Protein AF-0000000085914987 (afdb_homodimer)

Foldseek 3Di:
DDDPPVPPPPPCPCPPQFPQADLCDPVLLVLLLVLLQLLQLLLQQLQLQLVLCVDPVNVNNVSNVVSNVSSVLSNVLSVLSVVVCVNNRHDHDYDDRDHHPDNHQPDSLSVLVVSLVSLVVSLVSLVVSLVVCVVSVPVVSNVSSVPRVPDCVVVNVVSVVVSVVCVVVVVVDDDPVVD/DDPPPVPPPPPPPCPVQFPQADLQDPVLLVLLLVLLLLLQLLLQQLQLQLVLCVDPVNVNNVSNVVSNVSSVLSNVLSVLSVVVCVNNRHDHDYDDRDHHPDNHQPDSLSVLVVSLVSLVVSLVSLVVSLVVCVVSVPVVSNVSSVPRVPDCVVVNVVSVVVSVVCVVVVVVDDDPVVD

Radius of gyration: 24.79 Å; Cα contacts (8 Å, |Δi|>4): 411; chains: 2; bounding box: 64×81×78 Å

pLDDT: mean 78.39, std 24.55, range [19.97, 98.69]

InterPro domains:
  IPR001519 Ferritin [PTHR11431] (16-148)
  IPR008331 Ferritin/DPS domain [PF00210] (30-146)
  IPR009040 Ferritin-like diiron domain [PS50905] (22-170)
  IPR009078 Ferritin-like superfamily [SSF47240] (8-148)
  IPR012347 Ferritin-like [G3DSA:1.20.1260.10] (14-152)
  IPR014034 Ferritin, conserved site [PS00540] (73-91)

Organism: NCBI:txid630221

Sequence (358 aa):
MTRVASLFCVPSYRNMSSQVRQNFEEACEAAINRQINMELYASYVYLSMSYYFDRDDQALHNFAKFFRHQSHEEREHAEKLMKFQNQRGGRIFLQDVKKPEKDEWGSGVEALECALQLEKSVNHSLLELHKLSSQHNDPHMCDFIETHAPPRTAWLSICSTSSHLAKRAAKYSVHLFLCMTRVASLFCVPSYRNMSSQVRQNFEEACEAAINRQINMELYASYVYLSMSYYFDRDDQALHNFAKFFRHQSHEEREHAEKLMKFQNQRGGRIFLQDVKKPEKDEWGSGVEALECALQLEKSVNHSLLELHKLSSQHNDPHMCDFIETHAPPRTAWLSICSTSSHLAKRAAKYSVHLFLC

Nearest PDB structures (foldseek):
  4p18-assembly1_A  TM=9.780E-01  e=2.719E-14  Aquarana catesbeiana
  3erz-assembly1_A  TM=8.760E-01  e=3.502E-15  Homo sapiens
  8wie-assembly1_C  TM=8.798E-01  e=8.028E-15  Homo sapiens
  6z3d-assembly1_B  TM=9.744E-01  e=2.566E-13  Mus musculus
  7vip-assembly1_A  TM=8.931E-01  e=4.840E-13  Equus caballus

Secondary structure (DSSP, 8-state):
------------------TT--S--HHHHHHHHHHHHHHHHHHHHHHHHHHHHTSTTT--HHHHHHHHHHHHHHHHHHHHHHHHHHHTT-------BPPPS-S---SHHHHHHHHHHHHHHHHHHHHHHHHHHHHTT-HHHHHHHHHHS--THHHHHHHHHHHHHHHHHHHS-SSGGG-/------------------TT--S--HHHHHHHHHHHHHHHHHHHHHHHHHHHHTSTTT--HHHHHHHHHHHHHHHHHHHHHHHHHHHTT-------BPPPS-S---SHHHHHHHHHHHHHHHHHHHHHHHHHHHHTT-HHHHHHHHHHS--THHHHHHHHHHHHHHHHHHHS-SSGGG-

Solvent-accessible surface area (backbone atoms only — not comparable to full-atom values): 19476 Å² total; per-residue (Å²): 137,85,79,78,76,74,75,77,73,68,75,74,74,71,76,70,67,35,92,59,46,64,85,62,52,68,70,52,45,51,41,49,31,51,47,29,51,46,25,44,34,50,15,51,37,24,41,53,51,10,58,49,25,53,17,73,88,60,59,36,56,68,57,12,52,52,26,41,50,50,12,54,52,26,39,50,49,21,50,52,47,51,51,49,37,23,66,44,30,47,76,78,64,81,55,61,34,68,39,57,95,59,81,68,58,82,51,72,40,54,38,33,50,53,49,45,54,50,48,51,53,52,47,51,50,50,52,52,41,45,52,49,23,59,76,63,70,25,64,68,56,39,50,46,44,62,67,68,53,55,75,60,55,61,56,46,48,47,36,51,47,44,33,49,40,34,48,48,34,72,71,40,87,93,69,65,86,78,108,139,82,81,78,74,74,73,74,72,69,74,73,72,71,77,70,67,36,93,60,46,64,86,64,52,69,69,54,47,49,40,49,32,52,47,30,49,47,25,45,32,50,14,50,36,25,42,52,52,9,58,49,25,52,17,72,88,60,59,35,55,68,58,14,51,53,26,40,50,50,13,54,50,26,40,51,46,21,50,52,48,50,51,49,38,22,67,45,30,47,76,77,64,79,56,60,35,67,39,56,96,58,82,70,57,82,50,72,39,55,38,34,50,54,49,45,54,50,49,51,53,52,47,51,50,50,50,50,41,45,51,51,23,59,76,63,72,27,65,67,57,40,52,47,44,64,67,68,53,55,76,60,54,62,56,46,48,47,36,51,46,44,32,52,41,34,49,48,35,72,71,43,87,92,72,66,86,78,110

Structure (mmCIF, N/CA/C/O backbone):
data_AF-0000000085914987-model_v1
#
loop_
_entity.id
_entity.type
_entity.pdbx_description
1 polymer Ferritin
#
loop_
_atom_site.group_PDB
_atom_site.id
_atom_site.type_symbol
_atom_site.label_atom_id
_atom_site.label_alt_id
_atom_site.label_comp_id
_atom_site.label_asym_id
_atom_site.label_entity_id
_atom_site.label_seq_id
_atom_site.pdbx_PDB_ins_code
_atom_site.Cartn_x
_atom_site.Cartn_y
_atom_site.Cartn_z
_atom_site.occupancy
_atom_site.B_iso_or_equiv
_atom_site.auth_seq_id
_atom_site.auth_comp_id
_atom_site.auth_asym_id
_atom_site.auth_atom_id
_atom_site.pdbx_PDB_model_num
ATOM 1 N N . MET A 1 1 ? -25.688 -55.312 20.516 1 27.31 1 MET A N 1
ATOM 2 C CA . MET A 1 1 ? -26.062 -53.906 20.391 1 27.31 1 MET A CA 1
ATOM 3 C C . MET A 1 1 ? -25.062 -53.156 19.516 1 27.31 1 MET A C 1
ATOM 5 O O . MET A 1 1 ? -23.875 -53.094 19.844 1 27.31 1 MET A O 1
ATOM 9 N N . THR A 1 2 ? -25.328 -53.156 18.156 1 21.12 2 THR A N 1
ATOM 10 C CA . THR A 1 2 ? -24.562 -52.812 16.969 1 21.12 2 THR A CA 1
ATOM 11 C C . THR A 1 2 ? -24.297 -51.312 16.875 1 21.12 2 THR A C 1
ATOM 13 O O . THR A 1 2 ? -25.234 -50.531 16.875 1 21.12 2 THR A O 1
ATOM 16 N N . ARG A 1 3 ? -23.156 -50.781 17.375 1 26.58 3 ARG A N 1
ATOM 17 C CA . ARG A 1 3 ? -22.609 -49.438 17.438 1 26.58 3 ARG A CA 1
ATOM 18 C C . ARG A 1 3 ? -22.656 -48.75 16.062 1 26.58 3 ARG A C 1
ATOM 20 O O . ARG A 1 3 ? -22.109 -49.281 15.094 1 26.58 3 ARG A O 1
ATOM 27 N N . VAL A 1 4 ? -23.797 -48.062 15.703 1 26.39 4 VAL A N 1
ATOM 28 C CA . VAL A 1 4 ? -24.047 -47.344 14.461 1 26.39 4 VAL A CA 1
ATOM 29 C C . VAL A 1 4 ? -22.953 -46.312 14.234 1 26.39 4 VAL A C 1
ATOM 31 O O . VAL A 1 4 ? -22.812 -45.344 14.992 1 26.39 4 VAL A O 1
ATOM 34 N N . ALA A 1 5 ? -21.734 -46.75 13.906 1 28.58 5 ALA A N 1
ATOM 35 C CA . ALA A 1 5 ? -20.641 -45.844 13.516 1 28.58 5 ALA A CA 1
ATOM 36 C C . ALA A 1 5 ? -21.094 -44.875 12.414 1 28.58 5 ALA A C 1
ATOM 38 O O . ALA A 1 5 ? -21.266 -45.281 11.258 1 28.58 5 ALA A O 1
ATOM 39 N N . SER A 1 6 ? -22.172 -44.031 12.719 1 27.59 6 SER A N 1
ATOM 40 C CA . SER A 1 6 ? -22.578 -43.094 11.688 1 27.59 6 SER A CA 1
ATOM 41 C C . SER A 1 6 ? -21.391 -42.312 11.148 1 27.59 6 SER A C 1
ATOM 43 O O . SER A 1 6 ? -20.656 -41.688 11.914 1 27.59 6 SER A O 1
ATOM 45 N N . LEU A 1 7 ? -20.797 -42.781 10.094 1 28.61 7 LEU A N 1
ATOM 46 C CA . LEU A 1 7 ? -19.797 -42.125 9.25 1 28.61 7 LEU A CA 1
ATOM 47 C C . LEU A 1 7 ? -20.219 -40.688 8.891 1 28.61 7 LEU A C 1
ATOM 49 O O . LEU A 1 7 ? -21.234 -40.5 8.219 1 28.61 7 LEU A O 1
ATOM 53 N N . PHE A 1 8 ? -20.188 -39.781 9.789 1 27.44 8 PHE A N 1
ATOM 54 C CA . PHE A 1 8 ? -20.422 -38.375 9.461 1 27.44 8 PHE A CA 1
ATOM 55 C C . PHE A 1 8 ? -19.641 -37.969 8.219 1 27.44 8 PHE A C 1
ATOM 57 O O . PHE A 1 8 ? -18.406 -37.938 8.234 1 27.44 8 PHE A O 1
ATOM 64 N N . CYS A 1 9 ? -20.047 -38.312 6.984 1 26.55 9 CYS A N 1
ATOM 65 C CA . CYS A 1 9 ? -19.516 -37.844 5.715 1 26.55 9 CYS A CA 1
ATOM 66 C C . CYS A 1 9 ? -19.359 -36.344 5.719 1 26.55 9 CYS A C 1
ATOM 68 O O . CYS A 1 9 ? -20.328 -35.594 5.859 1 26.55 9 CYS A O 1
ATOM 70 N N . VAL A 1 10 ? -18.375 -35.844 6.387 1 30.83 10 VAL A N 1
ATOM 71 C CA . VAL A 1 10 ? -18.109 -34.406 6.23 1 30.83 10 VAL A CA 1
ATOM 72 C C . VAL A 1 10 ? -18.203 -34.031 4.758 1 30.83 10 VAL A C 1
ATOM 74 O O . VAL A 1 10 ? -17.625 -34.688 3.896 1 30.83 10 VAL A O 1
ATOM 77 N N . PRO A 1 11 ? -19.281 -33.562 4.277 1 31.55 11 PRO A N 1
ATOM 78 C CA . PRO A 1 11 ? -19.297 -33.156 2.865 1 31.55 11 PRO A CA 1
ATOM 79 C C . PRO A 1 11 ? -18.016 -32.469 2.434 1 31.55 11 PRO A C 1
ATOM 81 O O . PRO A 1 11 ? -17.438 -31.688 3.203 1 31.55 11 PRO A O 1
ATOM 84 N N . SER A 1 12 ? -17.078 -33.156 1.785 1 29.95 12 SER A N 1
ATOM 85 C CA . SER A 1 12 ? -15.852 -32.656 1.175 1 29.95 12 SER A CA 1
ATOM 86 C C . SER A 1 12 ? -16.078 -31.266 0.579 1 29.95 12 SER A C 1
ATOM 88 O O . SER A 1 12 ? -16.891 -31.109 -0.336 1 29.95 12 SER A O 1
ATOM 90 N N . TYR A 1 13 ? -16.406 -30.297 1.271 1 33.34 13 TYR A N 1
ATOM 91 C CA . TYR A 1 13 ? -16.281 -28.969 0.68 1 33.34 13 TYR A CA 1
ATOM 92 C C . TYR A 1 13 ? -15.203 -28.953 -0.392 1 33.34 13 TYR A C 1
ATOM 94 O O . TYR A 1 13 ? -14.031 -29.188 -0.1 1 33.34 13 TYR A O 1
ATOM 102 N N . ARG A 1 14 ? -15.375 -29.531 -1.559 1 35.19 14 ARG A N 1
ATOM 103 C CA . ARG A 1 14 ? -14.523 -29.609 -2.738 1 35.19 14 ARG A CA 1
ATOM 104 C C . ARG A 1 14 ? -13.617 -28.391 -2.852 1 35.19 14 ARG A C 1
ATOM 106 O O . ARG A 1 14 ? -14.102 -27.266 -2.979 1 35.19 14 ARG A O 1
ATOM 113 N N . ASN A 1 15 ? -12.609 -28.062 -2.018 1 43.62 15 ASN A N 1
ATOM 114 C CA . ASN A 1 15 ? -11.461 -27.219 -2.352 1 43.62 15 ASN A CA 1
ATOM 115 C C . ASN A 1 15 ? -11.242 -27.156 -3.859 1 43.62 15 ASN A C 1
ATOM 117 O O . ASN A 1 15 ? -10.609 -28.047 -4.438 1 43.62 15 ASN A O 1
ATOM 121 N N . MET A 1 16 ? -12.164 -26.938 -4.59 1 47.53 16 MET A N 1
ATOM 122 C CA . MET A 1 16 ? -12.156 -27.016 -6.047 1 47.53 16 MET A CA 1
ATOM 123 C C . MET A 1 16 ? -10.938 -26.312 -6.625 1 47.53 16 MET A C 1
ATOM 125 O O . MET A 1 16 ? -10.781 -25.094 -6.469 1 47.53 16 MET A O 1
ATOM 129 N N . SER A 1 17 ? -9.703 -26.953 -6.543 1 58.72 17 SER A N 1
ATOM 130 C CA . SER A 1 17 ? -8.523 -26.531 -7.293 1 58.72 17 SER A CA 1
ATOM 131 C C . SER A 1 17 ? -8.914 -25.859 -8.609 1 58.72 17 SER A C 1
ATOM 133 O O . SER A 1 17 ? -9.961 -26.172 -9.18 1 58.72 17 SER A O 1
ATOM 135 N N . SER A 1 18 ? -8.453 -24.656 -8.742 1 67.75 18 SER A N 1
ATOM 136 C CA . SER A 1 18 ? -8.672 -23.938 -9.984 1 67.75 18 SER A CA 1
ATOM 137 C C . SER A 1 18 ? -8.516 -24.859 -11.195 1 67.75 18 SER A C 1
ATOM 139 O O . SER A 1 18 ? -7.668 -25.766 -11.195 1 67.75 18 SER A O 1
ATOM 141 N N . GLN A 1 19 ? -9.461 -24.859 -12 1 71.5 19 GLN A N 1
ATOM 142 C CA . GLN A 1 19 ? -9.438 -25.625 -13.242 1 71.5 19 GLN A CA 1
ATOM 143 C C . GLN A 1 19 ? -8.148 -25.359 -14.016 1 71.5 19 GLN A C 1
ATOM 145 O O . GLN A 1 19 ? -7.723 -26.203 -14.82 1 71.5 19 GLN A O 1
ATOM 150 N N . VAL A 1 20 ? -7.484 -24.344 -13.602 1 78.31 20 VAL A N 1
ATOM 151 C CA . VAL A 1 20 ? -6.328 -23.969 -14.398 1 78.31 20 VAL A CA 1
ATOM 152 C C . VAL A 1 20 ? -5.047 -24.453 -13.727 1 78.31 20 VAL A C 1
ATOM 154 O O . VAL A 1 20 ? -3.98 -24.469 -14.344 1 78.31 20 VAL A O 1
ATOM 157 N N . ARG A 1 21 ? -5.219 -24.938 -12.594 1 85.06 21 ARG A N 1
ATOM 158 C CA . ARG A 1 21 ? -4.02 -25.328 -11.852 1 85.06 21 ARG A CA 1
ATOM 159 C C . ARG A 1 21 ? -3.357 -26.547 -12.477 1 85.06 21 ARG A C 1
ATOM 161 O O . ARG A 1 21 ? -3.965 -27.625 -12.547 1 85.06 21 ARG A O 1
ATOM 168 N N . GLN A 1 22 ? -2.24 -26.406 -13.078 1 82.06 22 GLN A N 1
ATOM 169 C CA . GLN A 1 22 ? -1.431 -27.484 -13.648 1 82.06 22 GLN A CA 1
ATOM 170 C C . GLN A 1 22 ? 0.028 -27.359 -13.219 1 82.06 22 GLN A C 1
ATOM 172 O O . GLN A 1 22 ? 0.68 -26.344 -13.492 1 82.06 22 GLN A O 1
ATOM 177 N N . ASN A 1 23 ? 0.582 -28.422 -12.586 1 85 23 ASN A N 1
ATOM 178 C CA . ASN A 1 23 ? 1.985 -28.469 -12.188 1 85 23 ASN A CA 1
ATOM 179 C C . ASN A 1 23 ? 2.354 -27.281 -11.297 1 85 23 ASN A C 1
ATOM 181 O O . ASN A 1 23 ? 3.412 -26.672 -11.469 1 85 23 ASN A O 1
ATOM 185 N N . PHE A 1 24 ? 1.421 -26.844 -10.5 1 91.56 24 PHE A N 1
ATOM 186 C CA . PHE A 1 24 ? 1.647 -25.75 -9.562 1 91.56 24 PHE A CA 1
ATOM 187 C C . PHE A 1 24 ? 1.62 -26.266 -8.125 1 91.56 24 PHE A C 1
ATOM 189 O O . PHE A 1 24 ? 0.551 -26.375 -7.52 1 91.56 24 PHE A O 1
ATOM 196 N N . GLU A 1 25 ? 2.82 -26.594 -7.586 1 93.06 25 GLU A N 1
ATOM 197 C CA . GLU A 1 25 ? 2.996 -27.219 -6.281 1 93.06 25 GLU A CA 1
ATOM 198 C C . GLU A 1 25 ? 2.57 -26.281 -5.152 1 93.06 25 GLU A C 1
ATOM 200 O O . GLU A 1 25 ? 2.705 -25.062 -5.27 1 93.06 25 GLU A O 1
ATOM 205 N N . GLU A 1 26 ? 2.154 -26.859 -4.098 1 94.31 26 GLU A N 1
ATOM 206 C CA . GLU A 1 26 ? 1.723 -26.094 -2.932 1 94.31 26 GLU A CA 1
ATOM 207 C C . GLU A 1 26 ? 2.869 -25.266 -2.363 1 94.31 26 GLU A C 1
ATOM 209 O O . GLU A 1 26 ? 2.658 -24.141 -1.905 1 94.31 26 GLU A O 1
ATOM 214 N N . ALA A 1 27 ? 4.004 -25.859 -2.398 1 94.62 27 ALA A N 1
ATOM 215 C CA . ALA A 1 27 ? 5.168 -25.141 -1.877 1 94.62 27 ALA A CA 1
ATOM 216 C C . ALA A 1 27 ? 5.457 -23.891 -2.699 1 94.62 27 ALA A C 1
ATOM 218 O O . ALA A 1 27 ? 5.863 -22.859 -2.152 1 94.62 27 ALA A O 1
ATOM 219 N N . CYS A 1 28 ? 5.293 -23.953 -4.023 1 94.69 28 CYS A N 1
ATOM 220 C CA . CYS A 1 28 ? 5.477 -22.797 -4.902 1 94.69 28 CYS A CA 1
ATOM 221 C C . CYS A 1 28 ? 4.414 -21.734 -4.645 1 94.69 28 CYS A C 1
ATOM 223 O O . CYS A 1 28 ? 4.723 -20.547 -4.574 1 94.69 28 CYS A O 1
ATOM 225 N N . GLU A 1 29 ? 3.197 -22.172 -4.473 1 95.56 29 GLU A N 1
ATOM 226 C CA . GLU A 1 29 ? 2.1 -21.266 -4.148 1 95.56 29 GLU A CA 1
ATOM 227 C C . GLU A 1 29 ? 2.379 -20.516 -2.859 1 95.56 29 GLU A C 1
ATOM 229 O O . GLU A 1 29 ? 2.197 -19.297 -2.803 1 95.56 29 GLU A O 1
ATOM 234 N N . ALA A 1 30 ? 2.844 -21.203 -1.884 1 96.81 30 ALA A N 1
ATOM 235 C CA . ALA A 1 30 ? 3.152 -20.594 -0.592 1 96.81 30 ALA A CA 1
ATOM 236 C C . ALA A 1 30 ? 4.305 -19.594 -0.716 1 96.81 30 ALA A C 1
ATOM 238 O O . ALA A 1 30 ? 4.281 -18.531 -0.096 1 96.81 30 ALA A O 1
ATOM 239 N N . ALA A 1 31 ? 5.254 -19.953 -1.459 1 95.5 31 ALA A N 1
ATOM 240 C CA . ALA A 1 31 ? 6.41 -19.094 -1.641 1 95.5 31 ALA A CA 1
ATOM 241 C C . ALA A 1 31 ? 6.023 -17.797 -2.361 1 95.5 31 ALA A C 1
ATOM 243 O O . ALA A 1 31 ? 6.531 -16.719 -2.039 1 95.5 31 ALA A O 1
ATOM 244 N N . ILE A 1 32 ? 5.191 -17.891 -3.309 1 96.5 32 ILE A N 1
ATOM 245 C CA . ILE A 1 32 ? 4.695 -16.703 -4.004 1 96.5 32 ILE A CA 1
ATOM 246 C C . ILE A 1 32 ? 3.926 -15.82 -3.029 1 96.5 32 ILE A C 1
ATOM 248 O O . ILE A 1 32 ? 4.105 -14.602 -3.018 1 96.5 32 ILE A O 1
ATOM 252 N N . ASN A 1 33 ? 3.1 -16.422 -2.223 1 97.69 33 ASN A N 1
ATOM 253 C CA . ASN A 1 33 ? 2.375 -15.664 -1.213 1 97.69 33 ASN A CA 1
ATOM 254 C C . ASN A 1 33 ? 3.326 -14.953 -0.257 1 97.69 33 ASN A C 1
ATOM 256 O O . ASN A 1 33 ? 3.1 -13.797 0.108 1 97.69 33 ASN A O 1
ATOM 260 N N . ARG A 1 34 ? 4.395 -15.648 0.092 1 97.12 34 ARG A N 1
ATOM 261 C CA . ARG A 1 34 ? 5.402 -15.016 0.935 1 97.12 34 ARG A CA 1
ATOM 262 C C . ARG A 1 34 ? 6.02 -13.805 0.235 1 97.12 34 ARG A C 1
ATOM 264 O O . ARG A 1 34 ? 6.172 -12.742 0.84 1 97.12 34 ARG A O 1
ATOM 271 N N . GLN A 1 35 ? 6.355 -14 -1.001 1 95.75 35 GLN A N 1
ATOM 272 C CA . GLN A 1 35 ? 6.984 -12.922 -1.753 1 95.75 35 GLN A CA 1
ATOM 273 C C . GLN A 1 35 ? 6.035 -11.734 -1.916 1 95.75 35 GLN A C 1
ATOM 275 O O . GLN A 1 35 ? 6.457 -10.578 -1.841 1 95.75 35 GLN A O 1
ATOM 280 N N . ILE A 1 36 ? 4.742 -12 -2.188 1 97.31 36 ILE A N 1
ATOM 281 C CA . ILE A 1 36 ? 3.734 -10.945 -2.297 1 97.31 36 ILE A CA 1
ATOM 282 C C . ILE A 1 36 ? 3.736 -10.094 -1.029 1 97.31 36 ILE A C 1
ATOM 284 O O . ILE A 1 36 ? 3.834 -8.867 -1.098 1 97.31 36 ILE A O 1
ATOM 288 N N . ASN A 1 37 ? 3.686 -10.734 0.095 1 98.19 37 ASN A N 1
ATOM 289 C CA . ASN A 1 37 ? 3.607 -10.023 1.366 1 98.19 37 ASN A CA 1
ATOM 290 C C . ASN A 1 37 ? 4.902 -9.273 1.673 1 98.19 37 ASN A C 1
ATOM 292 O O . ASN A 1 37 ? 4.879 -8.195 2.27 1 98.19 37 ASN A O 1
ATOM 296 N N . MET A 1 38 ? 6.031 -9.797 1.243 1 96.62 38 MET A N 1
ATOM 297 C CA . MET A 1 38 ? 7.309 -9.117 1.428 1 96.62 38 MET A CA 1
ATOM 298 C C . MET A 1 38 ? 7.375 -7.84 0.594 1 96.62 38 MET A C 1
ATOM 300 O O . MET A 1 38 ? 7.863 -6.812 1.062 1 96.62 38 MET A O 1
ATOM 304 N N . GLU A 1 39 ? 6.895 -7.934 -0.613 1 96.31 39 GLU A N 1
ATOM 305 C CA . GLU A 1 39 ? 6.879 -6.762 -1.479 1 96.31 39 GLU A CA 1
ATOM 306 C C . GLU A 1 39 ? 5.965 -5.672 -0.92 1 96.31 39 GLU A C 1
ATOM 308 O O . GLU A 1 39 ? 6.297 -4.488 -0.979 1 96.31 39 GLU A O 1
ATOM 313 N N . LEU A 1 40 ? 4.809 -6.121 -0.418 1 98.25 40 LEU A N 1
ATOM 314 C CA . LEU A 1 40 ? 3.891 -5.152 0.173 1 98.25 40 LEU A CA 1
ATOM 315 C C . LEU A 1 40 ? 4.512 -4.496 1.401 1 98.25 40 LEU A C 1
ATOM 317 O O . LEU A 1 40 ? 4.355 -3.293 1.612 1 98.25 40 LEU A O 1
ATOM 321 N N . TYR A 1 41 ? 5.234 -5.227 2.156 1 98.31 41 TYR A N 1
ATOM 322 C CA . TYR A 1 41 ? 5.945 -4.668 3.303 1 98.31 41 TYR A CA 1
ATOM 323 C C . TYR A 1 41 ? 7.012 -3.68 2.852 1 98.31 41 TYR A C 1
ATOM 325 O O . TYR A 1 41 ? 7.125 -2.584 3.408 1 98.31 41 TYR A O 1
ATOM 333 N N . ALA A 1 42 ? 7.773 -4.09 1.909 1 96.06 42 ALA A N 1
ATOM 334 C CA . ALA A 1 42 ? 8.797 -3.191 1.388 1 96.06 42 ALA A CA 1
ATOM 335 C C . ALA A 1 42 ? 8.188 -1.894 0.874 1 96.06 42 ALA A C 1
ATOM 337 O O . ALA A 1 42 ? 8.703 -0.806 1.133 1 96.06 42 ALA A O 1
ATOM 338 N N . SER A 1 43 ? 7.066 -2.045 0.127 1 97.5 43 SER A N 1
ATOM 339 C CA . SER A 1 43 ? 6.352 -0.869 -0.36 1 97.5 43 SER A CA 1
ATOM 340 C C . SER A 1 43 ? 5.965 0.058 0.788 1 97.5 43 SER A C 1
ATOM 342 O O . SER A 1 43 ? 6.125 1.276 0.689 1 97.5 43 SER A O 1
ATOM 344 N N . TYR A 1 44 ? 5.531 -0.483 1.854 1 98.69 44 TYR A N 1
ATOM 345 C CA . TYR A 1 44 ? 5.105 0.272 3.027 1 98.69 44 TYR A CA 1
ATOM 346 C C . TYR A 1 44 ? 6.289 0.976 3.682 1 98.69 44 TYR A C 1
ATOM 348 O O . TYR A 1 44 ? 6.199 2.152 4.039 1 98.69 44 TYR A O 1
ATOM 356 N N . VAL A 1 45 ? 7.383 0.297 3.803 1 98.25 45 VAL A N 1
ATOM 357 C CA . VAL A 1 45 ? 8.586 0.857 4.41 1 98.25 45 VAL A CA 1
ATOM 358 C C . VAL A 1 45 ? 9.102 2.018 3.561 1 98.25 45 VAL A C 1
ATOM 360 O O . VAL A 1 45 ? 9.422 3.084 4.09 1 98.25 45 VAL A O 1
ATOM 363 N N . TYR A 1 46 ? 9.117 1.858 2.277 1 96.88 46 TYR A N 1
ATOM 364 C CA . TYR A 1 46 ? 9.609 2.906 1.392 1 96.88 46 TYR A CA 1
ATOM 365 C C . TYR A 1 46 ? 8.68 4.117 1.408 1 96.88 46 TYR A C 1
ATOM 367 O O . TYR A 1 46 ? 9.133 5.254 1.276 1 96.88 46 TYR A O 1
ATOM 375 N N . LEU A 1 47 ? 7.391 3.83 1.569 1 98.5 47 LEU A N 1
ATOM 376 C CA . LEU A 1 47 ? 6.445 4.93 1.737 1 98.5 47 LEU A CA 1
ATOM 377 C C . LEU A 1 47 ? 6.773 5.738 2.986 1 98.5 47 LEU A C 1
ATOM 379 O O . LEU A 1 47 ? 6.812 6.973 2.939 1 98.5 47 LEU A O 1
ATOM 383 N N . SER A 1 48 ? 7.035 5.062 4.008 1 98.44 48 SER A N 1
ATOM 384 C CA . SER A 1 48 ? 7.426 5.695 5.262 1 98.44 48 SER A CA 1
ATOM 385 C C . SER A 1 48 ? 8.688 6.539 5.086 1 98.44 48 SER A C 1
ATOM 387 O O . SER A 1 48 ? 8.727 7.695 5.516 1 98.44 48 SER A O 1
ATOM 389 N N . MET A 1 49 ? 9.711 6 4.422 1 96.25 49 MET A N 1
ATOM 390 C CA . MET A 1 49 ? 10.953 6.727 4.18 1 96.25 49 MET A CA 1
ATOM 391 C C . MET A 1 49 ? 10.695 7.973 3.336 1 96.25 49 MET A C 1
ATOM 393 O O . MET A 1 49 ? 11.242 9.039 3.619 1 96.25 49 MET A O 1
ATOM 397 N N . SER A 1 50 ? 9.875 7.793 2.324 1 97.31 50 SER A N 1
ATOM 398 C CA . SER A 1 50 ? 9.586 8.891 1.411 1 97.31 50 SER A CA 1
ATOM 399 C C . SER A 1 50 ? 9.039 10.102 2.162 1 97.31 50 SER A C 1
ATOM 401 O O . SER A 1 50 ? 9.57 11.211 2.037 1 97.31 50 SER A O 1
ATOM 403 N N . TYR A 1 51 ? 8.109 9.844 3.029 1 97.75 51 TYR A N 1
ATOM 404 C CA . TYR A 1 51 ? 7.438 10.984 3.631 1 97.75 51 TYR A CA 1
ATOM 405 C C . TYR A 1 51 ? 8.164 11.453 4.887 1 97.75 51 TYR A C 1
ATOM 407 O O . TYR A 1 51 ? 7.926 12.555 5.375 1 97.75 51 TYR A O 1
ATOM 415 N N . TYR A 1 52 ? 9.094 10.664 5.352 1 97.06 52 TYR A N 1
ATOM 416 C CA . TYR A 1 52 ? 10.039 11.172 6.34 1 97.06 52 TYR A CA 1
ATOM 417 C C . TYR A 1 52 ? 10.945 12.234 5.734 1 97.06 52 TYR A C 1
ATOM 419 O O . TYR A 1 52 ? 11.125 13.312 6.312 1 97.06 52 TYR A O 1
ATOM 427 N N . PHE A 1 53 ? 11.445 12.016 4.559 1 95.44 53 PHE A N 1
ATOM 428 C CA . PHE A 1 53 ? 12.414 12.914 3.939 1 95.44 53 PHE A CA 1
ATOM 429 C C . PHE A 1 53 ? 11.711 14.102 3.287 1 95.44 53 PHE A C 1
ATOM 431 O O . PHE A 1 53 ? 12.352 15.086 2.92 1 95.44 53 PHE A O 1
ATOM 438 N N . ASP A 1 54 ? 10.398 13.953 3.184 1 95.06 54 ASP A N 1
ATOM 439 C CA . ASP A 1 54 ? 9.602 15.055 2.666 1 95.06 54 ASP A CA 1
ATOM 440 C C . ASP A 1 54 ? 9.258 16.047 3.773 1 95.06 54 ASP A C 1
ATOM 442 O O . ASP A 1 54 ? 8.68 17.109 3.508 1 95.06 54 ASP A O 1
ATOM 446 N N . ARG A 1 55 ? 9.625 15.805 4.957 1 92.75 55 ARG A N 1
ATOM 447 C CA . ARG A 1 55 ? 9.336 16.688 6.082 1 92.75 55 ARG A CA 1
ATOM 448 C C . ARG A 1 55 ? 10.008 18.047 5.902 1 92.75 55 ARG A C 1
ATOM 450 O O . ARG A 1 55 ? 11.055 18.141 5.254 1 92.75 55 ARG A O 1
ATOM 457 N N . ASP A 1 56 ? 9.414 18.938 6.594 1 85.19 56 ASP A N 1
ATOM 458 C CA . ASP A 1 56 ? 9.938 20.297 6.539 1 85.19 56 ASP A CA 1
ATOM 459 C C . ASP A 1 56 ? 11.32 20.375 7.188 1 85.19 56 ASP A C 1
ATOM 461 O O . ASP A 1 56 ? 12.172 21.141 6.75 1 85.19 56 ASP A O 1
ATOM 465 N N . ASP A 1 57 ? 11.578 19.594 8.18 1 87 57 ASP A N 1
ATOM 466 C CA . ASP A 1 57 ? 12.828 19.688 8.922 1 87 57 ASP A CA 1
ATOM 467 C C . ASP A 1 57 ? 13.914 18.812 8.289 1 87 57 ASP A C 1
ATOM 469 O O . ASP A 1 57 ? 15.078 18.875 8.695 1 87 57 ASP A O 1
ATOM 473 N N . GLN A 1 58 ? 13.578 17.969 7.383 1 85.12 58 GLN A N 1
ATOM 474 C CA . GLN A 1 58 ? 14.531 17.188 6.605 1 85.12 58 GLN A CA 1
ATOM 475 C C . GLN A 1 58 ? 14.773 17.812 5.234 1 85.12 58 GLN A C 1
ATOM 477 O O . GLN A 1 58 ? 15.906 18.141 4.887 1 85.12 58 GLN A O 1
ATOM 482 N N . ALA A 1 59 ? 13.742 18.078 4.523 1 82.44 59 ALA A N 1
ATOM 483 C CA . ALA A 1 59 ? 13.688 18.766 3.236 1 82.44 59 ALA A CA 1
ATOM 484 C C . ALA A 1 59 ? 14.68 18.156 2.246 1 82.44 59 ALA A C 1
ATOM 486 O O . ALA A 1 59 ? 15.438 18.891 1.596 1 82.44 59 ALA A O 1
ATOM 487 N N . LEU A 1 60 ? 14.789 16.859 2.217 1 88.75 60 LEU A N 1
ATOM 488 C CA . LEU A 1 60 ? 15.594 16.125 1.24 1 88.75 60 LEU A CA 1
ATOM 489 C C . LEU A 1 60 ? 14.719 15.539 0.141 1 88.75 60 LEU A C 1
ATOM 491 O O . LEU A 1 60 ? 14.484 14.328 0.105 1 88.75 60 LEU A O 1
ATOM 495 N N . HIS A 1 61 ? 14.336 16.359 -0.779 1 90.25 61 HIS A N 1
ATOM 496 C CA . HIS A 1 61 ? 13.281 16.078 -1.744 1 90.25 61 HIS A CA 1
ATOM 497 C C . HIS A 1 61 ? 13.703 14.984 -2.719 1 90.25 61 HIS A C 1
ATOM 499 O O . HIS A 1 61 ? 12.875 14.195 -3.17 1 90.25 61 HIS A O 1
ATOM 505 N N . ASN A 1 62 ? 14.953 14.984 -3.018 1 86.69 62 ASN A N 1
ATOM 506 C CA . ASN A 1 62 ? 15.414 13.938 -3.93 1 86.69 62 ASN A CA 1
ATOM 507 C C . ASN A 1 62 ? 15.32 12.555 -3.297 1 86.69 62 ASN A C 1
ATOM 509 O O . ASN A 1 62 ? 14.93 11.594 -3.959 1 86.69 62 ASN A O 1
ATOM 513 N N . PHE A 1 63 ? 15.633 12.469 -2.021 1 90.31 63 PHE A N 1
ATOM 514 C CA . PHE A 1 63 ? 15.453 11.219 -1.3 1 90.31 63 PHE A CA 1
ATOM 515 C C . PHE A 1 63 ? 13.977 10.852 -1.208 1 90.31 63 PHE A C 1
ATOM 517 O O . PHE A 1 63 ? 13.602 9.695 -1.39 1 90.31 63 PHE A O 1
ATOM 524 N N . ALA A 1 64 ? 13.164 11.844 -0.896 1 95.25 64 ALA A N 1
ATOM 525 C CA . ALA A 1 64 ? 11.719 11.609 -0.816 1 95.25 64 ALA A CA 1
ATOM 526 C C . ALA A 1 64 ? 11.188 11.031 -2.121 1 95.25 64 ALA A C 1
ATOM 528 O O . ALA A 1 64 ? 10.453 10.039 -2.113 1 95.25 64 ALA A O 1
ATOM 529 N N . LYS A 1 65 ? 11.562 11.617 -3.209 1 93.5 65 LYS A N 1
ATOM 530 C CA . LYS A 1 65 ? 11.125 11.164 -4.527 1 93.5 65 LYS A CA 1
ATOM 531 C C . LYS A 1 65 ? 11.633 9.758 -4.82 1 93.5 65 LYS A C 1
ATOM 533 O O . LYS A 1 65 ? 10.891 8.922 -5.352 1 93.5 65 LYS A O 1
ATOM 538 N N . PHE A 1 66 ? 12.906 9.523 -4.551 1 90.25 66 PHE A N 1
ATOM 539 C CA . PHE A 1 66 ? 13.516 8.219 -4.773 1 90.25 66 PHE A CA 1
ATOM 540 C C . PHE A 1 66 ? 12.734 7.133 -4.043 1 90.25 66 PHE A C 1
ATOM 542 O O . PHE A 1 66 ? 12.344 6.129 -4.645 1 90.25 66 PHE A O 1
ATOM 549 N N . PHE A 1 67 ? 12.445 7.363 -2.723 1 94.75 67 PHE A N 1
ATOM 550 C CA . PHE A 1 67 ? 11.789 6.34 -1.92 1 94.75 67 PHE A CA 1
ATOM 551 C C . PHE A 1 67 ? 10.32 6.203 -2.305 1 94.75 67 PHE A C 1
ATOM 553 O O . PHE A 1 67 ? 9.75 5.113 -2.23 1 94.75 67 PHE A O 1
ATOM 560 N N . ARG A 1 68 ? 9.719 7.281 -2.727 1 96.5 68 ARG A N 1
ATOM 561 C CA . ARG A 1 68 ? 8.352 7.191 -3.234 1 96.5 68 ARG A CA 1
ATOM 562 C C . ARG A 1 68 ? 8.281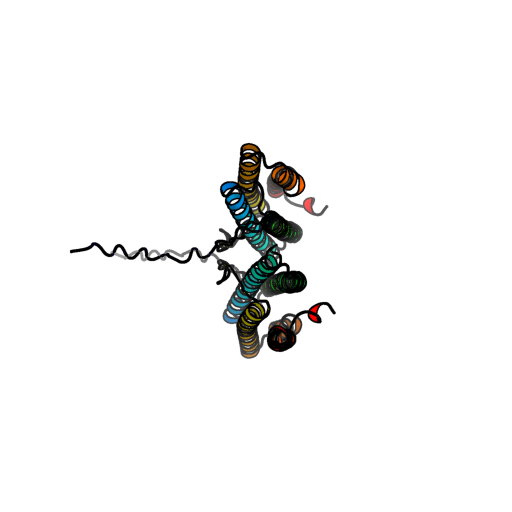 6.301 -4.469 1 96.5 68 ARG A C 1
ATOM 564 O O . ARG A 1 68 ? 7.371 5.48 -4.598 1 96.5 68 ARG A O 1
ATOM 571 N N . HIS A 1 69 ? 9.258 6.504 -5.34 1 93.81 69 HIS A N 1
ATOM 572 C CA . HIS A 1 69 ? 9.352 5.664 -6.531 1 93.81 69 HIS A CA 1
ATOM 573 C C . HIS A 1 69 ? 9.547 4.199 -6.156 1 93.81 69 HIS A C 1
ATOM 575 O O . HIS A 1 69 ? 8.883 3.318 -6.703 1 93.81 69 HIS A O 1
ATOM 581 N N . GLN A 1 70 ? 10.422 3.953 -5.203 1 92.12 70 GLN A N 1
ATOM 582 C CA . GLN A 1 70 ? 10.641 2.588 -4.742 1 92.12 70 GLN A CA 1
ATOM 583 C C . GLN A 1 70 ? 9.367 1.984 -4.172 1 92.12 70 GLN A C 1
ATOM 585 O O . GLN A 1 70 ? 9.07 0.808 -4.395 1 92.12 70 GLN A O 1
ATOM 590 N N . SER A 1 71 ? 8.633 2.74 -3.408 1 96.31 71 SER A N 1
ATOM 591 C CA . SER A 1 71 ? 7.371 2.283 -2.828 1 96.31 71 SER A CA 1
ATOM 592 C C . SER A 1 71 ? 6.391 1.846 -3.912 1 96.31 71 SER A C 1
ATOM 594 O O . SER A 1 71 ? 5.797 0.77 -3.82 1 96.31 71 SER A O 1
ATOM 596 N N . HIS A 1 72 ? 6.277 2.648 -4.945 1 96 72 HIS A N 1
ATOM 597 C CA . HIS A 1 72 ? 5.383 2.332 -6.051 1 96 72 HIS A CA 1
ATOM 598 C C . HIS A 1 72 ? 5.848 1.082 -6.793 1 96 72 HIS A C 1
ATOM 600 O O . HIS A 1 72 ? 5.035 0.219 -7.133 1 96 72 HIS A O 1
ATOM 606 N N . GLU A 1 73 ? 7.121 0.979 -7.004 1 92.5 73 GLU A N 1
ATOM 607 C CA . GLU A 1 73 ? 7.668 -0.161 -7.73 1 92.5 73 GLU A CA 1
ATOM 608 C C . GLU A 1 73 ? 7.422 -1.466 -6.977 1 92.5 73 GLU A C 1
ATOM 610 O O . GLU A 1 73 ? 7.031 -2.471 -7.578 1 92.5 73 GLU A O 1
ATOM 615 N N . GLU A 1 74 ? 7.633 -1.46 -5.641 1 95.06 74 GLU A N 1
ATOM 616 C CA . GLU A 1 74 ? 7.422 -2.676 -4.863 1 95.06 74 GLU A CA 1
ATOM 617 C C . GLU A 1 74 ? 5.949 -3.078 -4.863 1 95.06 74 GLU A C 1
ATOM 619 O O . GLU A 1 74 ? 5.625 -4.27 -4.859 1 95.06 74 GLU A O 1
ATOM 624 N N . ARG A 1 75 ? 5.094 -2.15 -4.82 1 97.06 75 ARG A N 1
ATOM 625 C CA . ARG A 1 75 ? 3.67 -2.469 -4.906 1 97.06 75 ARG A CA 1
ATOM 626 C C . ARG A 1 75 ? 3.33 -3.098 -6.254 1 97.06 75 ARG A C 1
ATOM 628 O O . ARG A 1 75 ? 2.549 -4.047 -6.324 1 97.06 75 ARG A O 1
ATOM 635 N N . GLU A 1 76 ? 3.896 -2.57 -7.309 1 95 76 GLU A N 1
ATOM 636 C CA . GLU A 1 76 ? 3.693 -3.154 -8.633 1 95 76 GLU A CA 1
ATOM 637 C C . GLU A 1 76 ? 4.203 -4.594 -8.68 1 95 76 GLU A C 1
ATOM 639 O O . GLU A 1 76 ? 3.584 -5.453 -9.312 1 95 76 GLU A O 1
ATOM 644 N N . HIS A 1 77 ? 5.387 -4.836 -8.039 1 93.44 77 HIS A N 1
ATOM 645 C CA . HIS A 1 77 ? 5.887 -6.203 -7.961 1 93.44 77 HIS A CA 1
ATOM 646 C C . HIS A 1 77 ? 4.875 -7.121 -7.281 1 93.44 77 HIS A C 1
ATOM 648 O O . HIS A 1 77 ? 4.602 -8.219 -7.773 1 93.44 77 HIS A O 1
ATOM 654 N N . ALA A 1 78 ? 4.328 -6.66 -6.199 1 97.06 78 ALA A N 1
ATOM 655 C CA . ALA A 1 78 ? 3.32 -7.449 -5.492 1 97.06 78 ALA A CA 1
ATOM 656 C C . ALA A 1 78 ? 2.127 -7.746 -6.398 1 97.06 78 ALA A C 1
ATOM 658 O O . ALA A 1 78 ? 1.642 -8.883 -6.438 1 97.06 78 ALA A O 1
ATOM 659 N N . GLU A 1 79 ? 1.665 -6.785 -7.133 1 97.44 79 GLU A N 1
ATOM 660 C CA . GLU A 1 79 ? 0.508 -6.938 -8.008 1 97.44 79 GLU A CA 1
ATOM 661 C C . GLU A 1 79 ? 0.795 -7.926 -9.133 1 97.44 79 GLU A C 1
ATOM 663 O O . GLU A 1 79 ? -0.063 -8.734 -9.492 1 97.44 79 GLU A O 1
ATOM 668 N N . LYS A 1 80 ? 2.016 -7.875 -9.711 1 95.69 80 LYS A N 1
ATOM 669 C CA . LYS A 1 80 ? 2.398 -8.828 -10.742 1 95.69 80 LYS A CA 1
ATOM 670 C C . LYS A 1 80 ? 2.426 -10.25 -10.195 1 95.69 80 LYS A C 1
ATOM 672 O O . LYS A 1 80 ? 1.98 -11.188 -10.859 1 95.69 80 LYS A O 1
ATOM 677 N N . LEU A 1 81 ? 2.93 -10.375 -9.039 1 96.38 81 LEU A N 1
ATOM 678 C CA . LEU A 1 81 ? 2.965 -11.688 -8.398 1 96.38 81 LEU A CA 1
ATOM 679 C C . LEU A 1 81 ? 1.555 -12.188 -8.117 1 96.38 81 LEU A C 1
ATOM 681 O O . LEU A 1 81 ? 1.273 -13.383 -8.273 1 96.38 81 LEU A O 1
ATOM 685 N N . MET A 1 82 ? 0.65 -11.281 -7.707 1 97.31 82 MET A N 1
ATOM 686 C CA . MET A 1 82 ? -0.741 -11.648 -7.457 1 97.31 82 MET A CA 1
ATOM 687 C C . MET A 1 82 ? -1.422 -12.117 -8.742 1 97.31 82 MET A C 1
ATOM 689 O O . MET A 1 82 ? -2.133 -13.125 -8.734 1 97.31 82 MET A O 1
ATOM 693 N N . LYS A 1 83 ? -1.159 -11.367 -9.773 1 96.19 83 LYS A N 1
ATOM 694 C CA . LYS A 1 83 ? -1.704 -11.766 -11.07 1 96.19 83 LYS A CA 1
ATOM 695 C C . LYS A 1 83 ? -1.2 -13.148 -11.477 1 96.19 83 LYS A C 1
ATOM 697 O O . LYS A 1 83 ? -1.978 -13.992 -11.93 1 96.19 83 LYS A O 1
ATOM 702 N N . PHE A 1 84 ? 0.09 -13.43 -11.32 1 95.56 84 PHE A N 1
ATOM 703 C CA . PHE A 1 84 ? 0.689 -14.711 -11.664 1 95.56 84 PHE A CA 1
ATOM 704 C C . PHE A 1 84 ? 0.078 -15.836 -10.836 1 95.56 84 PHE A C 1
ATOM 706 O 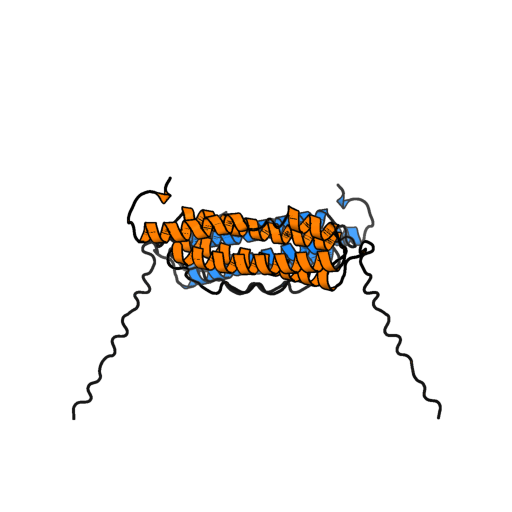O . PHE A 1 84 ? -0.258 -16.891 -11.367 1 95.56 84 PHE A O 1
ATOM 713 N N . GLN A 1 85 ? -0.038 -15.586 -9.539 1 96.25 85 GLN A N 1
ATOM 714 C CA . GLN A 1 85 ? -0.653 -16.547 -8.633 1 96.25 85 GLN A CA 1
ATOM 715 C C . GLN A 1 85 ? -2.033 -16.969 -9.133 1 96.25 85 GLN A C 1
ATOM 717 O O . GLN A 1 85 ? -2.338 -18.172 -9.195 1 96.25 85 GLN A O 1
ATOM 722 N N . ASN A 1 86 ? -2.824 -15.992 -9.547 1 95.5 86 ASN A N 1
ATOM 723 C CA . ASN A 1 86 ? -4.168 -16.266 -10.047 1 95.5 86 ASN A CA 1
ATOM 724 C C . ASN A 1 86 ? -4.125 -17.031 -11.367 1 95.5 86 ASN A C 1
ATOM 726 O O . ASN A 1 86 ? -4.906 -17.969 -11.57 1 95.5 86 ASN A O 1
ATOM 730 N N . GLN A 1 87 ? -3.189 -16.656 -12.203 1 94.06 87 GLN A N 1
ATOM 731 C CA . GLN A 1 87 ? -3.055 -17.312 -13.5 1 94.06 87 GLN A CA 1
ATOM 732 C C . GLN A 1 87 ? -2.688 -18.781 -13.344 1 94.06 87 GLN A C 1
ATOM 734 O O . GLN A 1 87 ? -3.088 -19.625 -14.156 1 94.06 87 GLN A O 1
ATOM 739 N N . ARG A 1 88 ? -1.96 -19.094 -12.258 1 94.62 88 ARG A N 1
ATOM 740 C CA . ARG A 1 88 ? -1.493 -20.453 -12.055 1 94.62 88 ARG A CA 1
ATOM 741 C C . ARG A 1 88 ? -2.502 -21.266 -11.242 1 94.62 88 ARG A C 1
ATOM 743 O O . ARG A 1 88 ? -2.266 -22.438 -10.93 1 94.62 88 ARG A O 1
ATOM 750 N N . GLY A 1 89 ? -3.629 -20.641 -10.945 1 94.06 89 GLY A N 1
ATOM 751 C CA . GLY A 1 89 ? -4.699 -21.328 -10.242 1 94.06 89 GLY A CA 1
ATOM 752 C C . GLY A 1 89 ? -4.492 -21.375 -8.742 1 94.06 89 GLY A C 1
ATOM 753 O O . GLY A 1 89 ? -5.121 -22.172 -8.047 1 94.06 89 GLY A O 1
ATOM 754 N N . GLY A 1 90 ? -3.596 -20.516 -8.203 1 95.06 90 GLY A N 1
ATOM 755 C CA . GLY A 1 90 ? -3.367 -20.438 -6.766 1 95.06 90 GLY A CA 1
ATOM 756 C C . GLY A 1 90 ? -4.285 -19.453 -6.074 1 95.06 90 GLY A C 1
ATOM 757 O O . GLY A 1 90 ? -5.148 -18.844 -6.715 1 95.06 90 GLY A O 1
ATOM 758 N N . ARG A 1 91 ? -4.082 -19.391 -4.773 1 95.5 91 ARG A N 1
ATOM 759 C CA . ARG A 1 91 ? -4.836 -18.469 -3.938 1 95.5 91 ARG A CA 1
ATOM 760 C C . ARG A 1 91 ? -3.904 -17.469 -3.25 1 95.5 91 ARG A C 1
ATOM 762 O O . ARG A 1 91 ? -2.816 -17.844 -2.803 1 95.5 91 ARG A O 1
ATOM 769 N N . ILE A 1 92 ? -4.434 -16.281 -3.203 1 97.31 92 ILE A N 1
ATOM 770 C CA . ILE A 1 92 ? -3.66 -15.227 -2.561 1 97.31 92 ILE A CA 1
ATOM 771 C C . ILE A 1 92 ? -4.039 -15.133 -1.084 1 97.31 92 ILE A C 1
ATOM 773 O O . ILE A 1 92 ? -5.219 -15.055 -0.743 1 97.31 92 ILE A O 1
ATOM 777 N N . PHE A 1 93 ? -3.051 -15.195 -0.262 1 97.25 93 PHE A N 1
ATOM 778 C CA . PHE A 1 93 ? -3.215 -15.047 1.18 1 97.25 93 PHE A CA 1
ATOM 779 C C . PHE A 1 93 ? -2.451 -13.836 1.694 1 97.25 93 PHE A C 1
ATOM 781 O O . PHE A 1 93 ? -1.229 -13.883 1.851 1 97.25 93 PHE A O 1
ATOM 788 N N . LEU A 1 94 ? -3.223 -12.805 1.997 1 98.31 94 LEU A N 1
ATOM 789 C CA . LEU A 1 94 ? -2.617 -11.57 2.482 1 98.31 94 LEU A CA 1
ATOM 790 C C . LEU A 1 94 ? -2.494 -11.586 4.004 1 98.31 94 LEU A C 1
ATOM 792 O O . LEU A 1 94 ? -3.332 -12.172 4.691 1 98.31 94 LEU A O 1
ATOM 796 N N . GLN A 1 95 ? -1.482 -10.977 4.52 1 98.31 95 GLN A N 1
ATOM 797 C CA . GLN A 1 95 ? -1.209 -10.852 5.949 1 98.31 95 GLN A CA 1
ATOM 798 C C . GLN A 1 95 ? -1.208 -9.391 6.387 1 98.31 95 GLN A C 1
ATOM 800 O O . GLN A 1 95 ? -1.307 -8.492 5.551 1 98.31 95 GLN A O 1
ATOM 805 N N . ASP A 1 96 ? -1.213 -9.266 7.719 1 98.56 96 ASP A N 1
ATOM 806 C CA . ASP A 1 96 ? -0.963 -7.906 8.188 1 98.56 96 ASP A CA 1
ATOM 807 C C . ASP A 1 96 ? 0.326 -7.344 7.594 1 98.56 96 ASP A C 1
ATOM 809 O O . ASP A 1 96 ? 1.349 -8.031 7.555 1 98.56 96 ASP A O 1
ATOM 813 N N . VAL A 1 97 ? 0.239 -6.184 7.117 1 98.56 97 VAL A N 1
ATOM 814 C CA . VAL A 1 97 ? 1.48 -5.492 6.785 1 98.56 97 VAL A CA 1
ATOM 815 C C . VAL A 1 97 ? 2.002 -4.75 8.016 1 98.56 97 VAL A C 1
ATOM 817 O O . VAL A 1 97 ? 1.386 -3.781 8.469 1 98.56 97 VAL A O 1
ATOM 820 N N . LYS A 1 98 ? 3.092 -5.215 8.5 1 98.12 98 LYS A N 1
ATOM 821 C CA . LYS A 1 98 ? 3.646 -4.621 9.711 1 98.12 98 LYS A CA 1
ATOM 822 C C . LYS A 1 98 ? 4.086 -3.182 9.469 1 98.12 98 LYS A C 1
ATOM 824 O O . LYS A 1 98 ? 4.625 -2.861 8.406 1 98.12 98 LYS A O 1
ATOM 829 N N . LYS A 1 99 ? 3.832 -2.357 10.414 1 98.06 99 LYS A N 1
ATOM 830 C CA . LYS A 1 99 ? 4.34 -0.994 10.289 1 98.06 99 LYS A CA 1
ATOM 831 C C . LYS A 1 99 ? 5.859 -0.984 10.156 1 98.06 99 LYS A C 1
ATOM 833 O O . LYS A 1 99 ? 6.535 -1.891 10.648 1 98.06 99 LYS A O 1
ATOM 838 N N . PRO A 1 100 ? 6.402 0.04 9.539 1 97.19 100 PRO A N 1
ATOM 839 C CA . PRO A 1 100 ? 7.859 0.141 9.477 1 97.19 100 PRO A CA 1
ATOM 840 C C . PRO A 1 100 ? 8.523 0.096 10.852 1 97.19 100 PRO A C 1
ATOM 842 O O . PRO A 1 100 ? 7.961 0.606 11.82 1 97.19 100 PRO A O 1
ATOM 845 N N . GLU A 1 101 ? 9.711 -0.483 10.922 1 95 101 GLU A N 1
ATOM 846 C CA . GLU A 1 101 ? 10.422 -0.68 12.18 1 95 101 GLU A CA 1
ATOM 847 C C . GLU A 1 101 ? 10.844 0.654 12.789 1 95 101 GLU A C 1
ATOM 849 O O . GLU A 1 101 ? 11.094 0.744 13.992 1 95 101 GLU A O 1
ATOM 854 N N . LYS A 1 102 ? 10.922 1.683 11.984 1 94.5 102 LYS A N 1
ATOM 855 C CA . LYS A 1 102 ? 11.328 3.018 12.414 1 94.5 102 LYS A CA 1
ATOM 856 C C . LYS A 1 102 ? 10.297 4.062 12.016 1 94.5 102 LYS A C 1
ATOM 858 O O . LYS A 1 102 ? 9.664 3.953 10.961 1 94.5 102 LYS A O 1
ATOM 863 N N . ASP A 1 103 ? 10.195 5.043 12.859 1 90.88 103 ASP A N 1
ATOM 864 C CA . ASP A 1 103 ? 9.367 6.195 12.523 1 90.88 103 ASP A CA 1
ATOM 865 C C . ASP A 1 103 ? 10.203 7.32 11.922 1 90.88 103 ASP A C 1
ATOM 867 O O . ASP A 1 103 ? 9.688 8.172 11.203 1 90.88 103 ASP A O 1
ATOM 871 N N . GLU A 1 104 ? 11.43 7.289 12.344 1 94.75 104 GLU A N 1
ATOM 872 C CA . GLU A 1 104 ? 12.406 8.25 11.836 1 94.75 104 GLU A CA 1
ATOM 873 C C . GLU A 1 104 ? 13.602 7.547 11.203 1 94.75 104 GLU A C 1
ATOM 875 O O . GLU A 1 104 ? 14.125 6.582 11.766 1 94.75 104 GLU A O 1
ATOM 880 N N . TRP A 1 105 ? 14.016 7.992 10.094 1 95.44 105 TRP A N 1
ATOM 881 C CA . TRP A 1 105 ? 14.969 7.23 9.297 1 95.44 105 TRP A CA 1
ATOM 882 C C . TRP A 1 105 ? 16.344 7.883 9.328 1 95.44 105 TRP A C 1
ATOM 884 O O . TRP A 1 105 ? 17.281 7.41 8.672 1 95.44 105 TRP A O 1
ATOM 894 N N . GLY A 1 106 ? 16.5 8.984 10.109 1 92.94 106 GLY A N 1
ATOM 895 C CA . GLY A 1 106 ? 17.797 9.625 10.273 1 92.94 106 GLY A CA 1
ATOM 896 C C . GLY A 1 106 ? 18.297 10.305 9.016 1 92.94 106 GLY A C 1
ATOM 897 O O . GLY A 1 106 ? 17.547 11.039 8.359 1 92.94 106 GLY A O 1
ATOM 898 N N . SER A 1 107 ? 19.625 10.109 8.703 1 89.38 107 SER A N 1
ATOM 899 C CA . SER A 1 107 ? 20.203 10.695 7.496 1 89.38 107 SER A CA 1
ATOM 900 C C . SER A 1 107 ? 19.828 9.883 6.262 1 89.38 107 SER A C 1
ATOM 902 O O . SER A 1 107 ? 19.375 8.75 6.371 1 89.38 107 SER A O 1
ATOM 904 N N . GLY A 1 108 ? 20.047 10.5 5.145 1 86.69 108 GLY A N 1
ATOM 905 C CA . GLY A 1 108 ? 19.875 9.789 3.889 1 86.69 108 GLY A CA 1
ATOM 906 C C . GLY A 1 108 ? 20.688 8.508 3.807 1 86.69 108 GLY A C 1
ATOM 907 O O . GLY A 1 108 ? 20.172 7.477 3.367 1 86.69 108 GLY A O 1
ATOM 908 N N . VAL A 1 109 ? 21.891 8.586 4.297 1 84.56 109 VAL A N 1
ATOM 909 C CA . VAL A 1 109 ? 22.797 7.438 4.238 1 84.56 109 VAL A CA 1
ATOM 910 C C . VAL A 1 109 ? 22.25 6.32 5.129 1 84.56 109 VAL A C 1
ATOM 912 O O . VAL A 1 109 ? 22.25 5.152 4.73 1 84.56 109 VAL A O 1
ATOM 915 N N . GLU A 1 110 ? 21.781 6.609 6.324 1 90.75 110 GLU A N 1
ATOM 916 C CA . GLU A 1 110 ? 21.203 5.609 7.223 1 90.75 110 GLU A CA 1
ATOM 917 C C . GLU A 1 110 ? 19.969 4.957 6.605 1 90.75 110 GLU A C 1
ATOM 919 O O . GLU A 1 110 ? 19.797 3.74 6.699 1 90.75 110 GLU A O 1
ATOM 924 N N . ALA A 1 111 ? 19.156 5.777 6.02 1 92.5 111 ALA A N 1
ATOM 925 C CA . ALA A 1 111 ? 17.953 5.266 5.363 1 92.5 111 ALA A CA 1
ATOM 926 C C . ALA A 1 111 ? 18.312 4.34 4.207 1 92.5 111 ALA A C 1
AT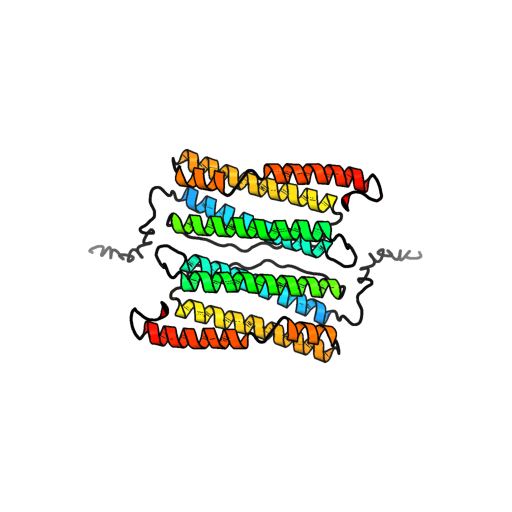OM 928 O O . ALA A 1 111 ? 17.672 3.301 4.016 1 92.5 111 ALA A O 1
ATOM 929 N N . LEU A 1 112 ? 19.328 4.73 3.477 1 89.25 112 LEU A N 1
ATOM 930 C CA . LEU A 1 112 ? 19.766 3.912 2.354 1 89.25 112 LEU A CA 1
ATOM 931 C C . LEU A 1 112 ? 20.312 2.574 2.838 1 89.25 112 LEU A C 1
ATOM 933 O O . LEU A 1 112 ? 20.094 1.542 2.201 1 89.25 112 LEU A O 1
ATOM 937 N N . GLU A 1 113 ? 21 2.578 3.922 1 88.31 113 GLU A N 1
ATOM 938 C CA . GLU A 1 113 ? 21.5 1.331 4.496 1 88.31 113 GLU A CA 1
ATOM 939 C C . GLU A 1 113 ? 20.344 0.418 4.914 1 88.31 113 GLU A C 1
ATOM 941 O O . GLU A 1 113 ? 20.391 -0.792 4.684 1 88.31 113 GLU A O 1
ATOM 946 N N . CYS A 1 114 ? 19.344 0.959 5.547 1 92.5 114 CYS A N 1
ATOM 947 C CA . CYS A 1 114 ? 18.172 0.186 5.91 1 92.5 114 CYS A CA 1
ATOM 948 C C . CYS A 1 114 ? 17.484 -0.383 4.672 1 92.5 114 CYS A C 1
ATOM 950 O O . CYS A 1 114 ? 17.062 -1.539 4.664 1 92.5 114 CYS A O 1
ATOM 952 N N . ALA A 1 115 ? 17.375 0.45 3.643 1 91.69 115 ALA A N 1
ATOM 953 C CA . ALA A 1 115 ? 16.781 0.014 2.381 1 91.69 115 ALA A CA 1
ATOM 954 C C . ALA A 1 115 ? 17.578 -1.146 1.777 1 91.69 115 ALA A C 1
ATOM 956 O O . ALA A 1 115 ? 16.984 -2.096 1.252 1 91.69 115 ALA A O 1
ATOM 957 N N . LEU A 1 116 ? 18.875 -1.077 1.857 1 87.62 116 LEU A N 1
ATOM 958 C CA . LEU A 1 116 ? 19.734 -2.145 1.347 1 87.62 116 LEU A CA 1
ATOM 959 C C . LEU A 1 116 ? 19.453 -3.455 2.076 1 87.62 116 LEU A C 1
ATOM 961 O O . LEU A 1 116 ? 19.344 -4.508 1.443 1 87.62 116 LEU A O 1
ATOM 965 N N . GLN A 1 117 ? 19.359 -3.348 3.371 1 91.31 117 GLN A N 1
ATOM 966 C CA . GLN A 1 117 ? 19.062 -4.551 4.145 1 91.31 117 GLN A CA 1
ATOM 967 C C . GLN A 1 117 ? 17.703 -5.133 3.768 1 91.31 117 GLN A C 1
ATOM 969 O O . GLN A 1 117 ? 17.562 -6.352 3.637 1 91.31 117 GLN A O 1
ATOM 974 N N . LEU A 1 118 ? 16.719 -4.281 3.619 1 92.12 118 LEU A N 1
ATOM 975 C CA . LEU A 1 118 ? 15.391 -4.715 3.203 1 92.12 118 LEU A CA 1
ATOM 976 C C . LEU A 1 118 ? 15.445 -5.391 1.837 1 92.12 118 LEU A C 1
ATOM 978 O O . LEU A 1 118 ? 14.867 -6.461 1.647 1 92.12 118 LEU A O 1
ATOM 982 N N . GLU A 1 119 ? 16.109 -4.773 0.936 1 88.25 119 GLU A N 1
ATOM 983 C CA . GLU A 1 119 ? 16.25 -5.324 -0.409 1 88.25 119 GLU A CA 1
ATOM 984 C C . GLU A 1 119 ? 16.922 -6.691 -0.381 1 88.25 119 GLU A C 1
ATOM 986 O O . GLU A 1 119 ? 16.562 -7.582 -1.155 1 88.25 119 GLU A O 1
ATOM 991 N N . LYS A 1 120 ? 17.953 -6.875 0.396 1 88 120 LYS A N 1
ATOM 992 C CA . LYS A 1 120 ? 18.594 -8.172 0.542 1 88 120 LYS A CA 1
ATOM 993 C C . LYS A 1 120 ? 17.609 -9.242 0.992 1 88 120 LYS A C 1
ATOM 995 O O . LYS A 1 120 ? 17.609 -10.359 0.477 1 88 120 LYS A O 1
ATOM 1000 N N . SER A 1 121 ? 16.797 -8.852 1.936 1 91.56 1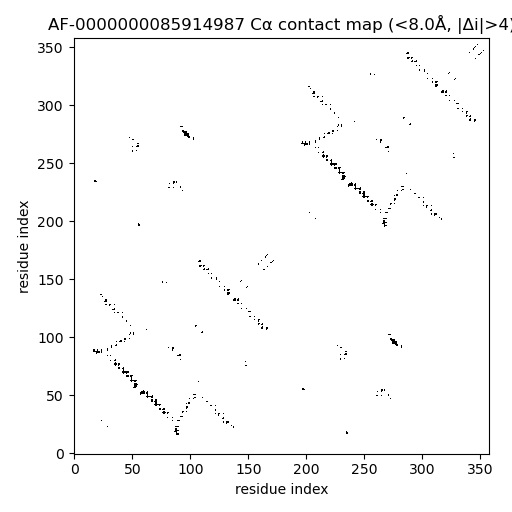21 SER A N 1
ATOM 1001 C CA . SER A 1 121 ? 15.773 -9.781 2.422 1 91.56 121 SER A CA 1
ATOM 1002 C C . SER A 1 121 ? 14.773 -10.125 1.325 1 91.56 121 SER A C 1
ATOM 1004 O O . SER A 1 121 ? 14.422 -11.289 1.148 1 91.56 121 SER A O 1
ATOM 1006 N N . VAL A 1 122 ? 14.273 -9.094 0.601 1 91.06 122 VAL A N 1
ATOM 1007 C CA . VAL A 1 122 ? 13.344 -9.297 -0.506 1 91.06 122 VAL A CA 1
ATOM 1008 C C . VAL A 1 122 ? 13.992 -10.195 -1.562 1 91.06 122 VAL A C 1
ATOM 1010 O O . VAL A 1 122 ? 13.359 -11.133 -2.051 1 91.06 122 VAL A O 1
ATOM 1013 N N . ASN A 1 123 ? 15.281 -9.914 -1.852 1 86.12 123 ASN A N 1
ATOM 1014 C CA . ASN A 1 123 ? 16.016 -10.695 -2.848 1 86.12 123 ASN A CA 1
ATOM 1015 C C . ASN A 1 123 ? 16.203 -12.141 -2.396 1 86.12 123 ASN A C 1
ATOM 1017 O O . ASN A 1 123 ? 16.109 -13.062 -3.205 1 86.12 123 ASN A O 1
ATOM 1021 N N . HIS A 1 124 ? 16.531 -12.344 -1.154 1 89.94 124 HIS A N 1
ATOM 1022 C CA . HIS A 1 124 ? 16.688 -13.695 -0.628 1 89.94 124 HIS A CA 1
ATOM 1023 C C . HIS A 1 124 ? 15.406 -14.5 -0.818 1 89.94 124 HIS A C 1
ATOM 1025 O O . HIS A 1 124 ? 15.453 -15.656 -1.242 1 89.94 124 HIS A O 1
ATOM 1031 N N . SER A 1 125 ? 14.305 -13.844 -0.5 1 91.44 125 SER A N 1
ATOM 1032 C CA . SER A 1 125 ? 13.016 -14.5 -0.694 1 91.44 125 SER A CA 1
ATOM 1033 C C . SER A 1 125 ? 12.781 -14.844 -2.162 1 91.44 125 SER A C 1
ATOM 1035 O O . SER A 1 125 ? 12.266 -15.914 -2.48 1 91.44 125 SER A O 1
ATOM 1037 N N . LEU A 1 126 ? 13.18 -13.977 -3.076 1 88.62 126 LEU A N 1
ATOM 1038 C CA . LEU A 1 126 ? 13.039 -14.195 -4.512 1 88.62 126 LEU A CA 1
ATOM 1039 C C . LEU A 1 126 ? 13.914 -15.359 -4.969 1 88.62 126 LEU A C 1
ATOM 1041 O O . LEU A 1 126 ? 13.484 -16.172 -5.793 1 88.62 126 LEU A O 1
ATOM 1045 N N . LEU A 1 127 ? 15.109 -15.414 -4.461 1 87.5 127 LEU A N 1
ATOM 1046 C CA . LEU A 1 127 ? 16.016 -16.5 -4.801 1 87.5 127 LEU A CA 1
ATOM 1047 C C . LEU A 1 127 ? 15.469 -17.844 -4.316 1 87.5 127 LEU A C 1
ATOM 1049 O O . LEU A 1 127 ? 15.562 -18.844 -5.023 1 87.5 127 LEU A O 1
ATOM 1053 N N . GLU A 1 128 ? 14.891 -17.828 -3.125 1 91 128 GLU A N 1
ATOM 1054 C CA . GLU A 1 128 ? 14.25 -19.031 -2.615 1 91 128 GLU A CA 1
ATOM 1055 C C . GLU A 1 128 ? 13.094 -19.453 -3.508 1 91 128 GLU A C 1
ATOM 1057 O O . GLU A 1 128 ? 12.906 -20.656 -3.768 1 91 128 GLU A O 1
ATOM 1062 N N . LEU A 1 129 ? 12.352 -18.516 -3.916 1 92 129 LEU A N 1
ATOM 1063 C CA . LEU A 1 129 ? 11.234 -18.781 -4.824 1 92 129 LEU A CA 1
ATOM 1064 C C . LEU A 1 129 ? 11.734 -19.375 -6.133 1 92 129 LEU A C 1
ATOM 1066 O O . LEU A 1 129 ? 11.148 -20.344 -6.641 1 92 129 LEU A O 1
ATOM 1070 N N . HIS A 1 130 ? 12.789 -18.828 -6.695 1 89 130 HIS A N 1
ATOM 1071 C CA . HIS A 1 130 ? 13.383 -19.328 -7.93 1 89 130 HIS A CA 1
ATOM 1072 C C . HIS A 1 130 ? 13.898 -20.75 -7.762 1 89 130 HIS A C 1
ATOM 1074 O O . HIS A 1 130 ? 13.672 -21.609 -8.625 1 89 130 HIS A O 1
ATOM 1080 N N . LYS A 1 131 ? 14.594 -21.016 -6.68 1 91.69 131 LYS A N 1
ATOM 1081 C CA . LYS A 1 131 ? 15.117 -22.344 -6.379 1 91.69 131 LYS A CA 1
ATOM 1082 C C . LYS A 1 131 ? 13.984 -23.375 -6.301 1 91.69 131 LYS A C 1
ATOM 1084 O O . LYS A 1 131 ? 14.086 -24.453 -6.867 1 91.69 131 LYS A O 1
ATOM 1089 N N . LEU A 1 132 ? 12.93 -22.984 -5.574 1 93.31 132 LEU A N 1
ATOM 1090 C CA . LEU A 1 132 ? 11.766 -23.859 -5.445 1 93.31 132 LEU A CA 1
ATOM 1091 C C . LEU A 1 132 ? 11.164 -24.172 -6.812 1 93.31 132 LEU A C 1
ATOM 1093 O O . LEU A 1 132 ? 10.773 -25.312 -7.082 1 93.31 132 LEU A O 1
ATOM 1097 N N . SER A 1 133 ? 11.023 -23.188 -7.66 1 90.56 133 SER A N 1
ATOM 1098 C CA . SER A 1 133 ? 10.484 -23.344 -9.008 1 90.56 133 SER A CA 1
ATOM 1099 C C . SER A 1 133 ? 11.312 -24.328 -9.828 1 90.56 133 SER A C 1
ATOM 1101 O O . SER A 1 133 ? 10.766 -25.172 -10.531 1 90.56 133 SER A O 1
ATOM 1103 N N . SER A 1 134 ? 12.633 -24.172 -9.75 1 90.94 134 SER A N 1
ATOM 1104 C CA . SER A 1 134 ? 13.555 -25.047 -10.461 1 90.94 134 SER A CA 1
ATOM 1105 C C . SER A 1 134 ? 13.484 -26.469 -9.93 1 90.94 134 SER A C 1
ATOM 1107 O O . SER A 1 134 ? 13.469 -27.438 -10.711 1 90.94 134 SER A O 1
ATOM 1109 N N . GLN A 1 135 ? 13.352 -26.672 -8.68 1 94.06 135 GLN A N 1
ATOM 1110 C CA . GLN A 1 135 ? 13.281 -27.984 -8.047 1 94.06 135 GLN A CA 1
ATOM 1111 C C . GLN A 1 135 ? 12.016 -28.734 -8.461 1 94.06 135 GLN A C 1
ATOM 1113 O O . GLN A 1 135 ? 12.023 -29.969 -8.547 1 94.06 135 GLN A O 1
ATOM 1118 N N . HIS A 1 136 ? 10.992 -27.984 -8.758 1 92.62 136 HIS A N 1
ATOM 1119 C CA . HIS A 1 136 ? 9.719 -28.594 -9.102 1 92.62 136 HIS A CA 1
ATOM 1120 C C . HIS A 1 136 ? 9.469 -28.547 -10.602 1 92.62 136 HIS A C 1
ATOM 1122 O O . HIS A 1 136 ? 8.344 -28.781 -11.062 1 92.62 136 HIS A O 1
ATOM 1128 N N . ASN A 1 137 ? 10.438 -28.234 -11.414 1 90.44 137 ASN A N 1
ATOM 1129 C CA . ASN A 1 137 ? 10.383 -28.219 -12.867 1 90.44 137 ASN A CA 1
ATOM 1130 C C . ASN A 1 137 ? 9.203 -27.391 -13.383 1 90.44 137 ASN A C 1
ATOM 1132 O O . ASN A 1 137 ? 8.406 -27.875 -14.188 1 90.44 137 ASN A O 1
ATOM 1136 N N . ASP A 1 138 ? 9.047 -26.234 -12.859 1 92.44 138 ASP A N 1
ATOM 1137 C CA . ASP A 1 138 ? 8.039 -25.281 -13.289 1 92.44 138 ASP A CA 1
ATOM 1138 C C . ASP A 1 138 ? 8.656 -24.172 -14.141 1 92.44 138 ASP A C 1
ATOM 1140 O O . ASP A 1 138 ? 8.93 -23.078 -13.633 1 92.44 138 ASP A O 1
ATOM 1144 N N . PRO A 1 139 ? 8.875 -24.344 -15.422 1 89.81 139 PRO A N 1
ATOM 1145 C CA . PRO A 1 139 ? 9.555 -23.359 -16.281 1 89.81 139 PRO A CA 1
ATOM 1146 C C . PRO A 1 139 ? 8.789 -22.047 -16.391 1 89.81 139 PRO A C 1
ATOM 1148 O O . PRO A 1 139 ? 9.398 -20.984 -16.562 1 89.81 139 PRO A O 1
ATOM 1151 N N . HIS A 1 140 ? 7.469 -22.141 -16.281 1 90 140 HIS A N 1
ATOM 1152 C CA . HIS A 1 140 ? 6.676 -20.922 -16.344 1 90 140 HIS A CA 1
ATOM 1153 C C . HIS A 1 140 ? 7.004 -20 -15.164 1 90 140 HIS A C 1
ATOM 1155 O O . HIS A 1 140 ? 7.18 -18.781 -15.352 1 90 140 HIS A O 1
ATOM 1161 N N . MET A 1 141 ? 7.055 -20.578 -14.031 1 91.19 141 MET A N 1
ATOM 1162 C CA . MET A 1 141 ? 7.383 -19.797 -12.844 1 91.19 141 MET A CA 1
ATOM 1163 C C . MET A 1 141 ? 8.82 -19.281 -12.922 1 91.19 141 MET A C 1
ATOM 1165 O O . MET A 1 141 ? 9.086 -18.125 -12.562 1 91.19 141 MET A O 1
ATOM 1169 N N . CYS A 1 142 ? 9.727 -20.062 -13.359 1 88.62 142 CYS A N 1
ATOM 1170 C CA . CYS A 1 142 ? 11.109 -19.641 -13.531 1 88.62 142 CYS A CA 1
ATOM 1171 C C . CYS A 1 142 ? 11.203 -18.453 -14.469 1 88.62 142 CYS A C 1
ATOM 1173 O O . CYS A 1 142 ? 11.875 -17.453 -14.156 1 88.62 142 CYS A O 1
ATOM 1175 N N . ASP A 1 143 ? 10.508 -18.562 -15.555 1 89.12 143 ASP A N 1
ATOM 1176 C CA . ASP A 1 143 ? 10.5 -17.469 -16.531 1 89.12 143 ASP A CA 1
ATOM 1177 C C . ASP A 1 143 ? 9.891 -16.203 -15.945 1 89.12 143 ASP A C 1
ATOM 1179 O O . ASP A 1 143 ? 10.391 -15.102 -16.188 1 89.12 143 ASP A O 1
ATOM 1183 N N . PHE A 1 144 ? 8.852 -16.422 -15.195 1 91.94 144 PHE A N 1
ATOM 1184 C CA . PHE A 1 144 ? 8.195 -15.273 -14.578 1 91.94 144 PHE A CA 1
ATOM 1185 C C . PHE A 1 144 ? 9.133 -14.562 -13.617 1 91.94 144 PHE A C 1
ATOM 1187 O O . PHE A 1 144 ? 9.266 -13.336 -13.656 1 91.94 144 PHE A O 1
ATOM 1194 N N . ILE A 1 145 ? 9.758 -15.305 -12.781 1 87.69 145 ILE A N 1
ATOM 1195 C CA . ILE A 1 145 ? 10.648 -14.734 -11.773 1 87.69 145 ILE A CA 1
ATOM 1196 C C . ILE A 1 145 ? 11.812 -14.016 -12.461 1 87.69 145 ILE A C 1
ATOM 1198 O O . ILE A 1 145 ? 12.18 -12.906 -12.07 1 87.69 145 ILE A O 1
ATOM 1202 N N . GLU A 1 146 ? 12.352 -14.547 -13.484 1 80.56 146 GLU A N 1
ATOM 1203 C CA . GLU A 1 146 ? 13.477 -13.969 -14.211 1 80.56 146 GLU A CA 1
ATOM 1204 C C . GLU A 1 146 ? 13.07 -12.68 -14.93 1 80.56 146 GLU A C 1
ATOM 1206 O O . GLU A 1 146 ? 13.883 -11.766 -15.078 1 80.56 146 GLU A O 1
ATOM 1211 N N . THR A 1 147 ? 11.875 -12.539 -15.227 1 82 147 THR A N 1
ATOM 1212 C CA . THR A 1 147 ? 11.375 -11.398 -15.984 1 82 147 THR A CA 1
ATOM 1213 C C . THR A 1 147 ? 10.93 -10.281 -15.047 1 82 147 THR A C 1
ATOM 1215 O O . THR A 1 147 ? 11.188 -9.102 -15.305 1 82 147 THR A O 1
ATOM 1218 N N . HIS A 1 148 ? 10.297 -10.664 -14.094 1 74.38 148 HIS A N 1
ATOM 1219 C CA . HIS A 1 148 ? 9.594 -9.664 -13.305 1 74.38 148 HIS A CA 1
ATOM 1220 C C . HIS A 1 148 ? 10.273 -9.453 -11.953 1 74.38 148 HIS A C 1
ATOM 1222 O O . HIS A 1 148 ? 9.891 -8.555 -11.195 1 74.38 148 HIS A O 1
ATOM 1228 N N . ALA A 1 149 ? 11.117 -10.203 -11.648 1 63.97 149 ALA A N 1
ATOM 1229 C CA . ALA A 1 149 ? 11.875 -10.039 -10.414 1 63.97 149 ALA A CA 1
ATOM 1230 C C . ALA A 1 149 ? 13.367 -9.898 -10.688 1 63.97 149 ALA A C 1
ATOM 1232 O O . ALA A 1 149 ? 14.164 -10.75 -10.281 1 63.97 149 ALA A O 1
ATOM 1233 N N . PRO A 1 150 ? 13.703 -8.844 -11.602 1 57.81 150 PRO A N 1
ATOM 1234 C CA . PRO A 1 150 ? 15.133 -8.766 -11.891 1 57.81 150 PRO A CA 1
ATOM 1235 C C . PRO A 1 150 ? 15.977 -8.555 -10.633 1 57.81 150 PRO A C 1
ATOM 1237 O O . PRO A 1 150 ? 15.492 -7.996 -9.648 1 57.81 150 PRO A O 1
ATOM 1240 N N . PRO A 1 151 ? 17.109 -9.305 -10.734 1 55 151 PRO A N 1
ATOM 1241 C CA . PRO A 1 151 ? 18.016 -9.094 -9.609 1 55 151 PRO A CA 1
ATOM 1242 C C . PRO A 1 151 ? 18.156 -7.629 -9.219 1 55 151 PRO A C 1
ATOM 1244 O O . PRO A 1 151 ? 18.297 -6.766 -10.086 1 55 151 PRO A O 1
ATOM 1247 N N . ARG A 1 152 ? 17.594 -7.336 -8.102 1 59.38 152 ARG A N 1
ATOM 1248 C CA . ARG A 1 152 ? 17.656 -5.969 -7.59 1 59.38 152 ARG A CA 1
ATOM 1249 C C . ARG A 1 152 ? 19.094 -5.516 -7.406 1 59.38 152 ARG A C 1
ATOM 1251 O O . ARG A 1 152 ? 19.391 -4.68 -6.547 1 59.38 152 ARG A O 1
ATOM 1258 N N . THR A 1 153 ? 19.969 -6.246 -8.188 1 53.47 153 THR A N 1
ATOM 1259 C CA . THR A 1 153 ? 21.406 -5.984 -8.109 1 53.47 153 THR A CA 1
ATOM 1260 C C . THR A 1 153 ? 21.703 -4.527 -8.438 1 53.47 153 THR A C 1
ATOM 1262 O O . THR A 1 153 ? 22.578 -3.908 -7.812 1 53.47 153 THR A O 1
ATOM 1265 N N . ALA A 1 154 ? 21.047 -4.09 -9.375 1 49.31 154 ALA A N 1
ATOM 1266 C CA . ALA A 1 154 ? 21.344 -2.705 -9.734 1 49.31 154 ALA A CA 1
ATOM 1267 C C . ALA A 1 154 ? 20.984 -1.755 -8.594 1 49.31 154 ALA A C 1
ATOM 1269 O O . ALA A 1 154 ? 21.75 -0.838 -8.281 1 49.31 154 ALA A O 1
ATOM 1270 N N . TRP A 1 155 ? 19.844 -1.956 -8.047 1 53 155 TRP A N 1
ATOM 1271 C CA . TRP A 1 155 ? 19.422 -1.153 -6.902 1 53 155 TRP A CA 1
ATOM 1272 C C . TRP A 1 155 ? 20.438 -1.274 -5.762 1 53 155 TRP A C 1
ATOM 1274 O O . TRP A 1 155 ? 20.797 -0.276 -5.137 1 53 155 TRP A O 1
ATOM 1284 N N . LEU A 1 156 ? 20.922 -2.451 -5.633 1 56.84 156 LEU A N 1
ATOM 1285 C CA . LEU A 1 156 ? 21.938 -2.682 -4.613 1 56.84 156 LEU A CA 1
ATOM 1286 C C . LEU A 1 156 ? 23.203 -1.896 -4.926 1 56.84 156 LEU A C 1
ATOM 1288 O O . LEU A 1 156 ? 23.844 -1.359 -4.023 1 56.84 156 LEU A O 1
ATOM 1292 N N . SER A 1 157 ? 23.375 -1.922 -6.176 1 49.69 157 SER A N 1
ATOM 1293 C CA . SER A 1 157 ? 24.562 -1.185 -6.605 1 49.69 157 SER A CA 1
ATOM 1294 C C . SER A 1 157 ? 24.391 0.314 -6.379 1 49.69 157 SER A C 1
ATOM 1296 O O . SER A 1 157 ? 25.297 0.981 -5.883 1 49.69 157 SER A O 1
ATOM 1298 N N . ILE A 1 158 ? 23.219 0.762 -6.625 1 50.12 158 ILE A N 1
ATOM 1299 C CA . ILE A 1 158 ? 22.953 2.184 -6.457 1 50.12 158 ILE A CA 1
ATOM 1300 C C . ILE A 1 158 ? 22.969 2.539 -4.973 1 50.12 158 ILE A C 1
ATOM 1302 O O . ILE A 1 158 ? 23.609 3.51 -4.562 1 50.12 158 ILE A O 1
ATOM 1306 N N . CYS A 1 159 ? 22.297 1.751 -4.176 1 55.69 159 CYS A N 1
ATOM 1307 C CA . CYS A 1 159 ? 22.25 2.014 -2.742 1 55.69 159 CYS A CA 1
ATOM 1308 C C . CYS A 1 159 ? 23.625 1.876 -2.111 1 55.69 159 CYS A C 1
ATOM 1310 O O . CYS A 1 159 ? 24 2.656 -1.23 1 55.69 159 CYS A O 1
ATOM 1312 N N . SER A 1 160 ? 24.344 0.896 -2.672 1 53.75 160 SER A N 1
ATOM 1313 C CA . SER A 1 160 ? 25.688 0.7 -2.158 1 53.75 160 SER A CA 1
ATOM 1314 C C . SER A 1 160 ? 26.594 1.869 -2.527 1 53.75 160 SER A C 1
ATOM 1316 O O . SER A 1 160 ? 27.375 2.344 -1.698 1 53.75 160 SER A O 1
ATOM 1318 N N . THR A 1 161 ? 26.391 2.273 -3.73 1 49 161 THR A N 1
ATOM 1319 C CA . THR A 1 161 ? 27.203 3.402 -4.188 1 49 161 THR A CA 1
ATOM 1320 C C . THR A 1 161 ? 26.75 4.695 -3.51 1 49 161 THR A C 1
ATOM 1322 O O . THR A 1 161 ? 27.578 5.496 -3.082 1 49 161 THR A O 1
ATOM 1325 N N . SER A 1 162 ? 25.516 4.871 -3.422 1 52.94 162 SER A N 1
ATOM 1326 C CA . SER A 1 162 ? 25 6.09 -2.809 1 52.94 162 SER A CA 1
ATOM 1327 C C . SER A 1 162 ? 25.312 6.141 -1.318 1 52.94 162 SER A C 1
ATOM 1329 O O . SER A 1 162 ? 25.672 7.199 -0.789 1 52.94 162 SER A O 1
ATOM 1331 N N . SER A 1 163 ? 25.156 5.031 -0.725 1 53.69 163 SER A N 1
ATOM 1332 C CA . SER A 1 163 ? 25.578 4.949 0.671 1 53.69 163 SER A CA 1
ATOM 1333 C C . SER A 1 163 ? 27.062 5.262 0.823 1 53.69 163 SER A C 1
ATOM 1335 O O . SER A 1 163 ? 27.453 5.953 1.764 1 53.69 163 SER A O 1
ATOM 1337 N N . HIS A 1 164 ? 27.766 4.703 -0.134 1 51.12 164 HIS A N 1
ATOM 1338 C CA . HIS A 1 164 ? 29.188 5.012 -0.139 1 51.12 164 HIS A CA 1
ATOM 1339 C C . HIS A 1 164 ? 29.422 6.492 -0.427 1 51.12 164 HIS A C 1
ATOM 1341 O O . HIS A 1 164 ? 30.281 7.121 0.203 1 51.12 164 HIS A O 1
ATOM 1347 N N . LEU A 1 165 ? 28.641 6.934 -1.362 1 47.09 165 LEU A N 1
ATOM 1348 C CA . LEU A 1 165 ? 28.812 8.336 -1.715 1 47.09 165 LEU A CA 1
ATOM 1349 C C . LEU A 1 165 ? 28.297 9.242 -0.601 1 47.09 165 LEU A C 1
ATOM 1351 O O . LEU A 1 165 ? 28.906 10.266 -0.296 1 47.09 165 LEU A O 1
ATOM 1355 N N . ALA A 1 166 ? 27.172 8.945 -0.111 1 47.34 166 ALA A N 1
ATOM 1356 C CA . ALA A 1 166 ? 26.641 9.734 1.002 1 47.34 166 ALA A CA 1
ATOM 1357 C C . ALA A 1 166 ? 27.594 9.711 2.191 1 47.34 166 ALA A C 1
ATOM 1359 O O . ALA A 1 166 ? 27.781 10.727 2.865 1 47.34 166 ALA A O 1
ATOM 1360 N N . LYS A 1 167 ? 28.094 8.57 2.436 1 48.81 167 LYS A N 1
ATOM 1361 C CA . LYS A 1 167 ? 29.141 8.523 3.449 1 48.81 167 LYS A CA 1
ATOM 1362 C C . LYS A 1 167 ? 30.328 9.398 3.049 1 48.81 167 LYS A C 1
ATOM 1364 O O . LYS A 1 167 ? 30.906 10.078 3.893 1 48.81 167 LYS A O 1
ATOM 1369 N N . ARG A 1 168 ? 30.688 9.195 1.818 1 43.09 168 ARG A N 1
ATOM 1370 C CA . ARG A 1 168 ? 31.766 10.062 1.367 1 43.09 168 ARG A CA 1
ATOM 1371 C C . ARG A 1 168 ? 31.328 11.523 1.348 1 43.09 168 ARG A C 1
ATOM 1373 O O . ARG A 1 168 ? 32.094 12.422 1.683 1 43.09 168 ARG A O 1
ATOM 1380 N N . ALA A 1 169 ? 30.078 11.68 0.769 1 36.88 169 ALA A N 1
ATOM 1381 C CA . ALA A 1 169 ? 29.562 13.047 0.734 1 36.88 169 ALA A CA 1
ATOM 1382 C C . ALA A 1 169 ? 29.312 13.57 2.143 1 36.88 169 ALA A C 1
ATOM 1384 O O . ALA A 1 169 ? 29.516 14.758 2.418 1 36.88 169 ALA A O 1
ATOM 1385 N N . ALA A 1 170 ? 28.484 12.805 2.988 1 38.56 170 ALA A N 1
ATOM 1386 C CA . ALA A 1 170 ? 28.375 13.25 4.375 1 38.56 170 ALA A CA 1
ATOM 1387 C C . ALA A 1 170 ? 29.734 13.547 4.965 1 38.56 170 ALA A C 1
ATOM 1389 O O . ALA A 1 170 ? 29.875 14.43 5.82 1 38.56 170 ALA A O 1
ATOM 1390 N N . LYS A 1 171 ? 30.672 12.656 4.723 1 34.06 171 LYS A N 1
ATOM 1391 C CA . LYS A 1 171 ? 32.031 13.031 5.105 1 34.06 171 LYS A CA 1
ATOM 1392 C C . LYS A 1 171 ? 32.469 14.297 4.375 1 34.06 171 LYS A C 1
ATOM 1394 O O . LYS A 1 171 ? 33.188 15.125 4.941 1 34.06 171 LYS A O 1
ATOM 1399 N N . TYR A 1 172 ? 32.375 14.32 2.959 1 30.33 172 TYR A N 1
ATOM 1400 C CA . TYR A 1 172 ? 32.625 15.562 2.238 1 30.33 172 TYR A CA 1
ATOM 1401 C C . TYR A 1 172 ? 31.375 16.406 2.152 1 30.33 172 TYR A C 1
ATOM 1403 O O . TYR A 1 172 ? 30.266 15.875 2.08 1 30.33 172 TYR A O 1
ATOM 1411 N N . SER A 1 173 ? 31.297 17.781 2.459 1 27.31 173 SER A N 1
ATOM 1412 C CA . SER A 1 173 ? 30.219 18.75 2.689 1 27.31 173 SER A CA 1
ATOM 1413 C C . SER A 1 173 ? 29.062 18.516 1.732 1 27.31 173 SER A C 1
ATOM 1415 O O . SER A 1 173 ? 29.172 17.719 0.79 1 27.31 173 SER A O 1
ATOM 1417 N N . VAL A 1 174 ? 28.188 19.875 0.938 1 27.05 174 VAL A N 1
ATOM 1418 C CA . VAL A 1 174 ? 27.125 20.75 0.486 1 27.05 174 VAL A CA 1
ATOM 1419 C C . VAL A 1 174 ? 26.672 20.344 -0.915 1 27.05 174 VAL A C 1
ATOM 1421 O O . VAL A 1 174 ? 25.5 20.516 -1.277 1 27.05 174 VAL A O 1
ATOM 1424 N N . HIS A 1 175 ? 27.438 20.219 -2.01 1 25.05 175 HIS A N 1
ATOM 1425 C CA . HIS A 1 175 ? 27.141 20.719 -3.352 1 25.05 175 HIS A CA 1
ATOM 1426 C C . HIS A 1 175 ? 26.516 19.625 -4.211 1 25.05 175 HIS A C 1
ATOM 1428 O O . HIS A 1 175 ? 25.797 19.922 -5.176 1 25.05 175 HIS A O 1
ATOM 1434 N N . LEU A 1 176 ? 26.953 18.375 -4.219 1 25.5 176 LEU A N 1
ATOM 1435 C CA . LEU A 1 176 ? 26.844 17.703 -5.508 1 25.5 176 LEU A CA 1
ATOM 1436 C C . LEU A 1 176 ? 25.5 16.984 -5.645 1 25.5 176 LEU A C 1
ATOM 1438 O O . LEU A 1 176 ? 25.219 16.391 -6.684 1 25.5 176 LEU A O 1
ATOM 1442 N N . PHE A 1 177 ? 24.906 16.625 -4.594 1 26.69 177 PHE A N 1
ATOM 1443 C CA . PHE A 1 177 ? 23.859 15.695 -4.988 1 26.69 177 PHE A CA 1
ATOM 1444 C C . PHE A 1 177 ? 22.812 16.391 -5.844 1 26.69 177 PHE A C 1
ATOM 1446 O O . PHE A 1 177 ? 21.766 15.812 -6.141 1 26.69 177 PHE A O 1
ATOM 1453 N N . LEU A 1 178 ? 22.859 17.828 -5.871 1 24.33 178 LEU A N 1
ATOM 1454 C CA . LEU A 1 178 ? 21.984 18.578 -6.762 1 24.33 178 LEU A CA 1
ATOM 1455 C C . LEU A 1 178 ? 22.328 18.312 -8.219 1 24.33 178 LEU A C 1
ATOM 1457 O O . LEU A 1 178 ? 21.828 19 -9.117 1 24.33 178 LEU A O 1
ATOM 1461 N N . CYS A 1 179 ? 23.312 17.484 -8.531 1 19.97 179 CYS A N 1
ATOM 1462 C CA . CYS A 1 179 ? 23.453 17.484 -9.984 1 19.97 179 CYS A CA 1
ATOM 1463 C C . CYS A 1 179 ? 22.297 16.75 -10.656 1 19.97 179 CYS A C 1
ATOM 1465 O O . CYS A 1 179 ? 21.797 15.766 -10.125 1 19.97 179 CYS A O 1
ATOM 1467 N N . MET B 1 1 ? 21.609 17.828 57.656 1 29.47 1 MET B N 1
ATOM 1468 C CA . MET B 1 1 ? 21.641 16.797 56.625 1 29.47 1 MET B CA 1
ATOM 1469 C C . MET B 1 1 ? 20.891 17.234 55.375 1 29.47 1 MET B C 1
ATOM 1471 O O . MET B 1 1 ? 19.672 17.422 55.406 1 29.47 1 MET B O 1
ATOM 1475 N N . THR B 1 2 ? 21.531 18.047 54.5 1 28.73 2 THR B N 1
ATOM 1476 C CA . THR B 1 2 ? 21.172 18.922 53.375 1 28.73 2 THR B CA 1
ATOM 1477 C C . THR B 1 2 ? 20.75 18.109 52.188 1 28.73 2 THR B C 1
ATOM 1479 O O . THR B 1 2 ? 21.453 17.188 51.75 1 28.73 2 THR B O 1
ATOM 1482 N N . ARG B 1 3 ? 19.406 18.016 51.875 1 26.55 3 ARG B N 1
ATOM 1483 C CA . ARG B 1 3 ? 18.625 17.328 50.844 1 26.55 3 ARG B CA 1
ATOM 1484 C C . ARG B 1 3 ? 19.125 17.703 49.438 1 26.55 3 ARG B C 1
ATOM 1486 O O . ARG B 1 3 ? 19.031 18.844 49.031 1 26.55 3 ARG B O 1
ATOM 1493 N N . VAL B 1 4 ? 20.281 17.094 48.938 1 29.55 4 VAL B N 1
ATOM 1494 C CA . VAL B 1 4 ? 20.828 17.328 47.594 1 29.55 4 VAL B CA 1
ATOM 1495 C C . VAL B 1 4 ? 19.797 16.953 46.531 1 29.55 4 VAL B C 1
ATOM 1497 O O . VAL B 1 4 ? 19.516 15.773 46.344 1 29.55 4 VAL B O 1
ATOM 1500 N N . ALA B 1 5 ? 18.703 17.672 46.469 1 27.69 5 ALA B N 1
ATOM 1501 C CA . ALA B 1 5 ? 17.734 17.484 45.375 1 27.69 5 ALA B CA 1
ATOM 1502 C C . ALA B 1 5 ? 18.406 17.609 44 1 27.69 5 ALA B C 1
ATOM 1504 O O . ALA B 1 5 ? 18.797 18.703 43.594 1 27.69 5 ALA B O 1
ATOM 1505 N N . SER B 1 6 ? 19.391 16.703 43.719 1 26.89 6 SER B N 1
ATOM 1506 C CA . SER B 1 6 ? 19.984 16.766 42.375 1 26.89 6 SER B CA 1
ATOM 1507 C C . SER B 1 6 ? 18.906 16.781 41.312 1 26.89 6 SER B C 1
ATOM 1509 O O . SER B 1 6 ? 18.047 15.891 41.25 1 26.89 6 SER B O 1
ATOM 1511 N N . LEU B 1 7 ? 18.5 17.953 40.875 1 27.56 7 LEU B N 1
ATOM 1512 C CA . LEU B 1 7 ? 17.656 18.25 39.75 1 27.56 7 LEU B CA 1
ATOM 1513 C C . LEU B 1 7 ? 18.172 17.531 38.5 1 27.56 7 LEU B C 1
ATOM 1515 O O . LEU B 1 7 ? 19.281 17.812 38.031 1 27.56 7 LEU B O 1
ATOM 1519 N N . PHE B 1 8 ? 18.031 16.25 38.406 1 26.91 8 PHE B N 1
ATOM 1520 C CA . PHE B 1 8 ? 18.344 15.57 37.156 1 26.91 8 PHE B CA 1
ATOM 1521 C C . PHE B 1 8 ? 17.719 16.312 35.969 1 26.91 8 PHE B C 1
ATOM 1523 O O . PHE B 1 8 ? 16.484 16.359 35.844 1 26.91 8 PHE B O 1
ATOM 1530 N N . CYS B 1 9 ? 18.25 17.422 35.5 1 26.38 9 CYS B N 1
ATOM 1531 C CA . CYS B 1 9 ? 17.875 18.109 34.281 1 26.38 9 CYS B CA 1
ATOM 1532 C C . CYS B 1 9 ? 17.766 17.141 33.125 1 26.38 9 CYS B C 1
ATOM 1534 O O . CYS B 1 9 ? 18.734 16.5 32.75 1 26.38 9 CYS B O 1
ATOM 1536 N N . VAL B 1 10 ? 16.75 16.328 33.094 1 30.72 10 VAL B N 1
ATOM 1537 C CA . VAL B 1 10 ? 16.547 15.562 31.859 1 30.72 10 VAL B CA 1
ATOM 1538 C C . VAL B 1 10 ? 16.766 16.453 30.641 1 30.72 10 VAL B C 1
ATOM 1540 O O . VAL B 1 10 ? 16.25 17.578 30.594 1 30.72 10 VAL B O 1
ATOM 1543 N N . PRO B 1 11 ? 17.906 16.484 30.062 1 31.34 11 PRO B N 1
ATOM 1544 C CA . PRO B 1 11 ? 18.031 17.312 28.875 1 31.34 11 PRO B CA 1
ATOM 1545 C C . PRO B 1 11 ? 16.797 17.25 27.984 1 31.34 11 PRO B C 1
ATOM 1547 O O . PRO B 1 11 ? 16.188 16.188 27.828 1 31.34 11 PRO B O 1
ATOM 1550 N N . SER B 1 12 ? 15.898 18.25 28.047 1 29.64 12 SER B N 1
ATOM 1551 C CA . SER B 1 12 ? 14.734 18.422 27.188 1 29.64 12 SER B CA 1
ATOM 1552 C C . SER B 1 12 ? 15.031 17.953 25.766 1 29.64 12 SER B C 1
ATOM 1554 O O . SER B 1 12 ? 15.906 18.516 25.094 1 29.64 12 SER B O 1
ATOM 1556 N N . TYR B 1 13 ? 15.359 16.781 25.516 1 33.44 13 TYR B N 1
ATOM 1557 C CA . TYR B 1 13 ? 15.289 16.375 24.109 1 33.44 13 TYR B CA 1
ATOM 1558 C C . TYR B 1 13 ? 14.297 17.219 23.344 1 33.44 13 TYR B C 1
ATOM 1560 O O . TYR B 1 13 ? 13.102 17.219 23.641 1 33.44 13 TYR B O 1
ATOM 1568 N N . ARG B 1 14 ? 14.57 18.469 23.047 1 35.09 14 ARG B N 1
ATOM 1569 C CA . ARG B 1 14 ? 13.805 19.484 22.312 1 35.09 14 ARG B CA 1
ATOM 1570 C C . ARG B 1 14 ? 12.922 18.844 21.266 1 35.09 14 ARG B C 1
ATOM 1572 O O . ARG B 1 14 ? 13.422 18.203 20.328 1 35.09 14 ARG B O 1
ATOM 1579 N N . ASN B 1 15 ? 11.875 18.016 21.469 1 43.62 15 ASN B N 1
ATOM 1580 C CA . ASN B 1 15 ? 10.75 17.812 20.562 1 43.62 15 ASN B CA 1
ATOM 1581 C C . ASN B 1 15 ? 10.633 18.953 19.547 1 43.62 15 ASN B C 1
ATOM 1583 O O . ASN B 1 15 ? 10.008 19.984 19.844 1 43.62 15 ASN B O 1
ATOM 1587 N N . MET B 1 16 ? 11.617 19.328 18.984 1 47.5 16 MET B N 1
ATOM 1588 C CA . MET B 1 16 ? 11.719 20.531 18.141 1 47.5 16 MET B CA 1
ATOM 1589 C C . MET B 1 16 ? 10.547 20.609 17.156 1 47.5 16 MET B C 1
ATOM 1591 O O . MET B 1 16 ? 10.398 19.75 16.297 1 47.5 16 MET B O 1
ATOM 1595 N N . SER B 1 17 ? 9.305 20.984 17.641 1 58.59 17 SER B N 1
ATOM 1596 C CA . SER B 1 17 ? 8.18 21.375 16.797 1 58.59 17 SER B CA 1
ATOM 1597 C C . SER B 1 17 ? 8.672 21.969 15.484 1 58.59 17 SER B C 1
ATOM 1599 O O . SER B 1 17 ? 9.742 22.562 15.43 1 58.59 17 SER B O 1
ATOM 1601 N N . SER B 1 18 ? 8.234 21.344 14.445 1 67.81 18 SER B N 1
ATOM 1602 C CA . SER B 1 18 ? 8.547 21.875 13.125 1 67.81 18 SER B CA 1
ATOM 1603 C C . SER B 1 18 ? 8.453 23.391 13.102 1 67.81 18 SER B C 1
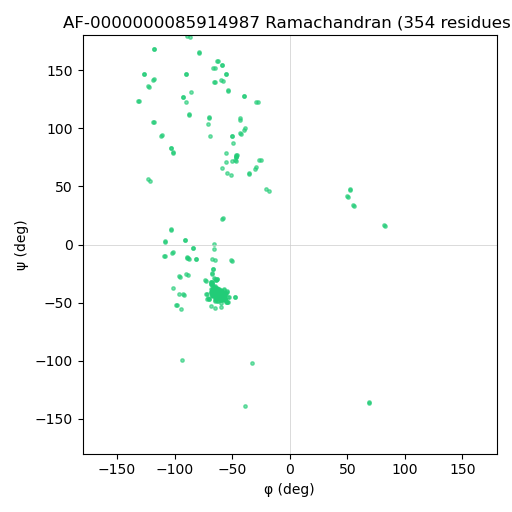ATOM 1605 O O . SER B 1 18 ? 7.578 23.969 13.75 1 67.81 18 SER B O 1
ATOM 1607 N N . GLN B 1 19 ? 9.445 24 12.648 1 71.38 19 GLN B N 1
ATOM 1608 C CA . GLN B 1 19 ? 9.477 25.453 12.492 1 71.38 19 GLN B CA 1
ATOM 1609 C C . GLN B 1 19 ? 8.258 25.953 11.727 1 71.38 19 GLN B C 1
ATOM 1611 O O . GLN B 1 19 ? 7.859 27.109 11.859 1 71.38 19 GLN B O 1
ATOM 1616 N N . VAL B 1 20 ? 7.602 25 11.133 1 78.62 20 VAL B N 1
ATOM 1617 C CA . VAL B 1 20 ? 6.512 25.438 10.266 1 78.62 20 VAL B CA 1
ATOM 1618 C C . VAL B 1 20 ? 5.172 25.25 10.977 1 78.62 20 VAL B C 1
ATOM 1620 O O . VAL B 1 20 ? 4.152 25.781 10.547 1 78.62 20 VAL B O 1
ATOM 1623 N N . ARG B 1 21 ? 5.254 24.656 12.062 1 85.38 21 ARG B N 1
ATOM 1624 C CA . ARG B 1 21 ? 3.994 24.344 12.742 1 85.38 21 ARG B CA 1
ATOM 1625 C C . ARG B 1 21 ? 3.336 25.609 13.273 1 85.38 21 ARG B C 1
ATOM 1627 O O . ARG B 1 21 ? 3.902 26.297 14.125 1 85.38 21 ARG B O 1
ATOM 1634 N N . GLN B 1 22 ? 2.271 26.047 12.719 1 82.12 22 GLN B N 1
ATOM 1635 C CA . GLN B 1 22 ? 1.465 27.188 13.148 1 82.12 22 GLN B CA 1
ATOM 1636 C C . GLN B 1 22 ? -0.015 26.812 13.219 1 82.12 22 GLN B C 1
ATOM 1638 O O . GLN B 1 22 ? -0.609 26.422 12.211 1 82.12 22 GLN B O 1
ATOM 1643 N N . ASN B 1 23 ? -0.656 27 14.398 1 85 23 ASN B N 1
ATOM 1644 C CA . ASN B 1 23 ? -2.084 26.75 14.586 1 85 23 ASN B CA 1
ATOM 1645 C C . ASN B 1 23 ? -2.475 25.344 14.18 1 85 23 ASN B C 1
ATOM 1647 O O . ASN B 1 23 ? -3.498 25.141 13.523 1 85 23 ASN B O 1
ATOM 1651 N N . PHE B 1 24 ? -1.586 24.406 14.391 1 91.75 24 PHE B N 1
ATOM 1652 C CA . PHE B 1 24 ? -1.842 23.016 14.086 1 91.75 24 PHE B CA 1
ATOM 1653 C C . PHE B 1 24 ? -1.934 22.188 15.367 1 91.75 24 PHE B C 1
ATOM 1655 O O . PHE B 1 24 ? -0.914 21.75 15.906 1 91.75 24 PHE B O 1
ATOM 1662 N N . GLU B 1 25 ? -3.17 22.016 15.891 1 93.19 25 GLU B N 1
ATOM 1663 C CA . GLU B 1 25 ? -3.457 21.375 17.172 1 93.19 25 GLU B CA 1
ATOM 1664 C C . GLU B 1 25 ? -3.078 19.906 17.156 1 93.19 25 GLU B C 1
ATOM 1666 O O . GLU B 1 25 ? -3.166 19.25 16.125 1 93.19 25 GLU B O 1
ATOM 1671 N N . GLU B 1 26 ? -2.762 19.406 18.281 1 94.38 26 GLU B N 1
ATOM 1672 C CA . GLU B 1 26 ? -2.385 18 18.422 1 94.38 26 GLU B CA 1
ATOM 1673 C C . GLU B 1 26 ? -3.535 17.078 18.031 1 94.38 26 GLU B C 1
ATOM 1675 O O . GLU B 1 26 ? -3.316 16.016 17.438 1 94.38 26 GLU B O 1
ATOM 1680 N N . ALA B 1 27 ? -4.688 17.5 18.406 1 94.75 27 ALA B N 1
ATOM 1681 C CA . ALA B 1 27 ? -5.855 16.688 18.078 1 94.75 27 ALA B CA 1
ATOM 1682 C C . ALA B 1 27 ? -6.039 16.578 16.562 1 94.75 27 ALA B C 1
ATOM 1684 O O . ALA B 1 27 ? -6.441 15.531 16.062 1 94.75 27 ALA B O 1
ATOM 1685 N N . CYS B 1 28 ? -5.785 17.641 15.82 1 94.75 28 CYS B N 1
ATOM 1686 C CA . CYS B 1 28 ? -5.863 17.641 14.367 1 94.75 28 CYS B CA 1
ATOM 1687 C C . CYS B 1 28 ? -4.785 16.75 13.758 1 94.75 28 CYS B C 1
ATOM 1689 O O . CYS B 1 28 ? -5.059 15.977 12.844 1 94.75 28 CYS B O 1
ATOM 1691 N N . GLU B 1 29 ? -3.596 16.859 14.297 1 95.62 29 GLU B N 1
ATOM 1692 C CA . GLU B 1 29 ? -2.492 16 13.859 1 95.62 29 GLU B CA 1
ATOM 1693 C C . GLU B 1 29 ? -2.832 14.523 14.023 1 95.62 29 GLU B C 1
ATOM 1695 O O . GLU B 1 29 ? -2.615 13.727 13.109 1 95.62 29 GLU B O 1
ATOM 1700 N N . ALA B 1 30 ? -3.387 14.203 15.133 1 96.88 30 ALA B N 1
ATOM 1701 C CA . ALA B 1 30 ? -3.76 12.82 15.422 1 96.88 30 ALA B CA 1
ATOM 1702 C C . ALA B 1 30 ? -4.867 12.344 14.484 1 96.88 30 ALA B C 1
ATOM 1704 O O . ALA B 1 30 ? -4.848 11.203 14.023 1 96.88 30 ALA B O 1
ATOM 1705 N N . ALA B 1 31 ? -5.785 13.188 14.25 1 95.56 31 ALA B N 1
ATOM 1706 C CA . ALA B 1 31 ? -6.898 12.828 13.375 1 95.56 31 ALA B CA 1
ATOM 1707 C C . ALA B 1 31 ? -6.418 12.594 11.945 1 95.56 31 ALA B C 1
ATOM 1709 O O . ALA B 1 31 ? -6.91 11.695 11.266 1 95.56 31 ALA B O 1
ATOM 1710 N N . ILE B 1 32 ? -5.523 13.367 11.492 1 96.5 32 ILE B N 1
ATOM 1711 C CA . ILE B 1 32 ? -4.945 13.172 10.164 1 96.5 32 ILE B CA 1
ATOM 1712 C C . ILE B 1 32 ? -4.215 11.828 10.117 1 96.5 32 ILE B C 1
ATOM 1714 O O . ILE B 1 32 ? -4.352 11.078 9.148 1 96.5 32 ILE B O 1
ATOM 1718 N N . ASN B 1 33 ? -3.469 11.539 11.148 1 97.75 33 ASN B N 1
ATOM 1719 C CA . ASN B 1 33 ? -2.789 10.25 11.211 1 97.75 33 ASN B CA 1
ATOM 1720 C C . ASN B 1 33 ? -3.779 9.094 11.172 1 97.75 33 ASN B C 1
ATOM 1722 O O . ASN B 1 33 ? -3.537 8.086 10.508 1 97.75 33 ASN B O 1
ATOM 1726 N N . ARG B 1 34 ? -4.891 9.281 11.867 1 97.12 34 ARG B N 1
ATOM 1727 C CA . ARG B 1 34 ? -5.93 8.258 11.812 1 97.12 34 ARG B CA 1
ATOM 1728 C C . ARG B 1 34 ? -6.457 8.086 10.391 1 97.12 34 ARG B C 1
ATOM 1730 O O . ARG B 1 34 ? -6.613 6.961 9.914 1 97.12 34 ARG B O 1
ATOM 1737 N N . GLN B 1 35 ? -6.719 9.195 9.773 1 95.81 35 GLN B N 1
ATOM 1738 C CA . GLN B 1 35 ? -7.258 9.141 8.422 1 95.81 35 GLN B CA 1
ATOM 1739 C C . GLN B 1 35 ? -6.258 8.508 7.453 1 95.81 35 GLN B C 1
ATOM 1741 O O . GLN B 1 35 ? -6.641 7.754 6.559 1 95.81 35 GLN B O 1
ATOM 1746 N N . ILE B 1 36 ? -4.949 8.844 7.57 1 97.25 36 ILE B N 1
ATOM 1747 C CA . ILE B 1 36 ? -3.902 8.242 6.746 1 97.25 36 ILE B CA 1
ATOM 1748 C C . ILE B 1 36 ? -3.967 6.723 6.852 1 97.25 36 ILE B C 1
ATOM 1750 O O . ILE B 1 36 ? -4.02 6.027 5.836 1 97.25 36 ILE B O 1
ATOM 1754 N N . ASN B 1 37 ? -4.016 6.223 8.039 1 98.19 37 ASN B N 1
ATOM 1755 C CA . ASN B 1 37 ? -4.004 4.781 8.266 1 98.19 37 ASN B CA 1
ATOM 1756 C C . ASN B 1 37 ? -5.293 4.125 7.777 1 98.19 37 ASN B C 1
ATOM 1758 O O . ASN B 1 37 ? -5.273 2.99 7.297 1 98.19 37 ASN B O 1
ATOM 1762 N N . MET B 1 38 ? -6.406 4.824 7.855 1 96.69 38 MET B N 1
ATOM 1763 C CA . MET B 1 38 ? -7.672 4.301 7.348 1 96.69 38 MET B CA 1
ATOM 1764 C C . MET B 1 38 ? -7.637 4.176 5.828 1 96.69 38 MET B C 1
ATOM 1766 O O . MET B 1 38 ? -8.117 3.189 5.27 1 96.69 38 MET B O 1
ATOM 1770 N N . GLU B 1 39 ? -7.074 5.164 5.195 1 96.25 39 GLU B N 1
ATOM 1771 C CA . GLU B 1 39 ? -6.965 5.121 3.742 1 96.25 39 GLU B CA 1
ATOM 1772 C C . GLU B 1 39 ? -6.055 3.984 3.291 1 96.25 39 GLU B C 1
ATOM 1774 O O . GLU B 1 39 ? -6.34 3.309 2.299 1 96.25 39 GLU B O 1
ATOM 1779 N N . LEU B 1 40 ? -4.945 3.828 4.016 1 98.25 40 LEU B N 1
ATOM 1780 C CA . LEU B 1 40 ? -4.043 2.736 3.678 1 98.25 40 LEU B CA 1
ATOM 1781 C C . LEU B 1 40 ? -4.723 1.386 3.869 1 98.25 40 LEU B C 1
ATOM 1783 O O . LEU B 1 40 ? -4.543 0.473 3.061 1 98.25 40 LEU B O 1
ATOM 1787 N N . TYR B 1 41 ? -5.516 1.265 4.867 1 98.31 41 TYR B N 1
ATOM 1788 C CA . TYR B 1 41 ? -6.281 0.042 5.078 1 98.31 41 TYR B CA 1
ATOM 1789 C C . TYR B 1 41 ? -7.281 -0.178 3.947 1 98.31 41 TYR B C 1
ATOM 1791 O O . TYR B 1 41 ? -7.398 -1.286 3.42 1 98.31 41 TYR B O 1
ATOM 1799 N N . ALA B 1 42 ? -7.996 0.84 3.646 1 96.06 42 ALA B N 1
ATOM 1800 C CA . ALA B 1 42 ? -8.953 0.729 2.549 1 96.06 42 ALA B CA 1
ATOM 1801 C C . ALA B 1 42 ? -8.258 0.315 1.254 1 96.06 42 ALA B C 1
ATOM 1803 O O . ALA B 1 42 ? -8.758 -0.541 0.52 1 96.06 42 ALA B O 1
ATOM 1804 N N . SER B 1 43 ? -7.09 0.962 0.981 1 97.44 43 SER B N 1
ATOM 1805 C CA . SER B 1 43 ? -6.305 0.597 -0.194 1 97.44 43 SER B CA 1
ATOM 1806 C C . SER B 1 43 ? -5.969 -0.89 -0.193 1 97.44 43 SER B C 1
ATOM 1808 O O . SER B 1 43 ? -6.082 -1.558 -1.224 1 97.44 43 SER B O 1
ATOM 1810 N N . TYR B 1 44 ? -5.625 -1.414 0.923 1 98.69 44 TYR B N 1
ATOM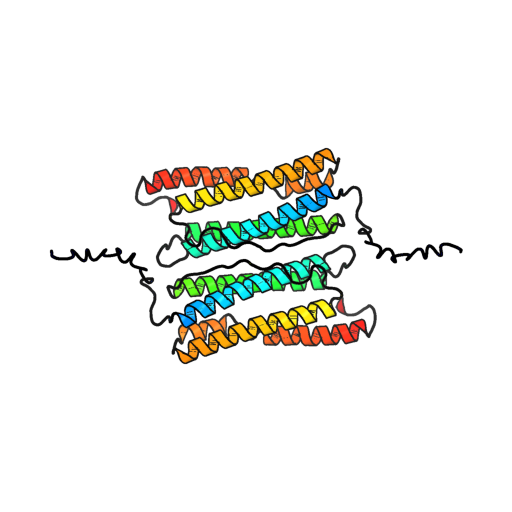 1811 C CA . TYR B 1 44 ? -5.258 -2.816 1.075 1 98.69 44 TYR B CA 1
ATOM 1812 C C . TYR B 1 44 ? -6.457 -3.725 0.84 1 98.69 44 TYR B C 1
ATOM 1814 O O . TYR B 1 44 ? -6.352 -4.734 0.14 1 98.69 44 TYR B O 1
ATOM 1822 N N . VAL B 1 45 ? -7.582 -3.367 1.388 1 98.25 45 VAL B N 1
ATOM 1823 C CA . VAL B 1 45 ? -8.805 -4.152 1.234 1 98.25 45 VAL B CA 1
ATOM 1824 C C . VAL B 1 45 ? -9.219 -4.184 -0.235 1 98.25 45 VAL B C 1
ATOM 1826 O O . VAL B 1 45 ? -9.539 -5.242 -0.775 1 98.25 45 VAL B O 1
ATOM 1829 N N . TYR B 1 46 ? -9.156 -3.074 -0.896 1 96.88 46 TYR B N 1
ATOM 1830 C CA . TYR B 1 46 ? -9.547 -3.006 -2.299 1 96.88 46 TYR B CA 1
ATOM 1831 C C . TYR B 1 46 ? -8.586 -3.793 -3.174 1 96.88 46 TYR B C 1
ATOM 1833 O O . TYR B 1 46 ? -8.984 -4.379 -4.184 1 96.88 46 TYR B O 1
ATOM 1841 N N . LEU B 1 47 ? -7.316 -3.775 -2.773 1 98.56 47 LEU B N 1
ATOM 1842 C CA . LEU B 1 47 ? -6.348 -4.617 -3.471 1 98.56 47 LEU B CA 1
ATOM 1843 C C . LEU B 1 47 ? -6.734 -6.09 -3.367 1 98.56 47 LEU B C 1
ATOM 1845 O O . LEU B 1 47 ? -6.73 -6.809 -4.371 1 98.56 47 LEU B O 1
ATOM 1849 N N . SER B 1 48 ? -7.086 -6.477 -2.229 1 98.44 48 SER B N 1
ATOM 1850 C CA . SER B 1 48 ? -7.543 -7.84 -1.991 1 98.44 48 SER B CA 1
ATOM 1851 C C . SER B 1 48 ? -8.75 -8.18 -2.854 1 98.44 48 SER B C 1
ATOM 1853 O O . SER B 1 48 ? -8.789 -9.227 -3.504 1 98.44 48 SER B O 1
ATOM 1855 N N . MET B 1 49 ? -9.758 -7.289 -2.895 1 96.25 49 MET B N 1
ATOM 1856 C CA . MET B 1 49 ? -10.953 -7.504 -3.703 1 96.25 49 MET B CA 1
ATOM 1857 C C . MET B 1 49 ? -10.602 -7.609 -5.184 1 96.25 49 MET B C 1
ATOM 1859 O O . MET B 1 49 ? -11.125 -8.477 -5.891 1 96.25 49 MET B O 1
ATOM 1863 N N . SER B 1 50 ? -9.719 -6.73 -5.605 1 97.31 50 SER B N 1
ATOM 1864 C CA . SER B 1 50 ? -9.32 -6.699 -7.008 1 97.31 50 SER B CA 1
ATOM 1865 C C . SER B 1 50 ? -8.789 -8.047 -7.465 1 97.31 50 SER B C 1
ATOM 1867 O O . SER B 1 50 ? -9.266 -8.617 -8.453 1 97.31 50 SER B O 1
ATOM 1869 N N . TYR B 1 51 ? -7.934 -8.609 -6.664 1 97.81 51 TYR B N 1
ATOM 1870 C CA . TYR B 1 51 ? -7.262 -9.812 -7.148 1 97.81 51 TYR B CA 1
ATOM 1871 C C . TYR B 1 51 ? -8.055 -11.062 -6.797 1 97.81 51 TYR B C 1
ATOM 1873 O O . TYR B 1 51 ? -7.812 -12.133 -7.352 1 97.81 51 TYR B O 1
ATOM 1881 N N . TYR B 1 52 ? -9.047 -10.914 -5.957 1 97.06 52 TYR B N 1
ATOM 1882 C CA . TYR B 1 52 ? -10.039 -11.977 -5.816 1 97.06 52 TYR B CA 1
ATOM 1883 C C . TYR B 1 52 ? -10.867 -12.125 -7.09 1 97.06 52 TYR B C 1
ATOM 1885 O O . TYR B 1 52 ? -11.039 -13.234 -7.598 1 97.06 52 TYR B O 1
ATOM 1893 N N . PHE B 1 53 ? -11.297 -11.047 -7.664 1 95.56 53 PHE B N 1
ATOM 1894 C CA . PHE B 1 53 ? -12.188 -11.078 -8.82 1 95.56 53 PHE B CA 1
ATOM 1895 C C . PHE B 1 53 ? -11.398 -11.32 -10.102 1 95.56 53 PHE B C 1
ATOM 1897 O O . PHE B 1 53 ? -11.977 -11.617 -11.148 1 95.56 53 PHE B O 1
ATOM 1904 N N . ASP B 1 54 ? -10.094 -11.188 -9.961 1 95.19 54 ASP B N 1
ATOM 1905 C CA . ASP B 1 54 ? -9.227 -11.492 -11.102 1 95.19 54 ASP B CA 1
ATOM 1906 C C . ASP B 1 54 ? -8.93 -12.984 -11.18 1 95.19 54 ASP B C 1
ATOM 1908 O O . ASP B 1 54 ? -8.305 -13.445 -12.133 1 95.19 54 ASP B O 1
ATOM 1912 N N . ARG B 1 55 ? -9.375 -13.758 -10.281 1 92.81 55 ARG B N 1
ATOM 1913 C CA . ARG B 1 55 ? -9.133 -15.195 -10.273 1 92.81 55 ARG B CA 1
ATOM 1914 C C . ARG B 1 55 ? -9.742 -15.859 -11.5 1 92.81 55 ARG B C 1
ATOM 1916 O O . ARG B 1 55 ? -10.734 -15.375 -12.047 1 92.81 55 ARG B O 1
ATOM 1923 N N . ASP B 1 56 ? -9.172 -16.969 -11.727 1 85.38 56 ASP B N 1
ATOM 1924 C CA . ASP B 1 56 ? -9.648 -17.75 -12.875 1 85.38 56 ASP B CA 1
ATOM 1925 C C . ASP B 1 56 ? -11.062 -18.266 -12.641 1 85.38 56 ASP B C 1
ATOM 1927 O O . ASP B 1 56 ? -11.859 -18.359 -13.578 1 85.38 56 ASP B O 1
ATOM 1931 N N . ASP B 1 57 ? -11.406 -18.562 -11.445 1 87.19 57 ASP B N 1
ATOM 1932 C CA . ASP B 1 57 ? -12.703 -19.156 -11.148 1 87.19 57 ASP B CA 1
ATOM 1933 C C . ASP B 1 57 ? -13.773 -18.094 -10.93 1 87.19 57 ASP B C 1
ATOM 1935 O O . ASP B 1 57 ? -14.953 -18.406 -10.812 1 87.19 57 ASP B O 1
ATOM 1939 N N . GLN B 1 58 ? -13.414 -16.859 -10.773 1 85.31 58 GLN B N 1
ATOM 1940 C CA . GLN B 1 58 ? -14.336 -15.742 -10.695 1 85.31 58 GLN B CA 1
ATOM 1941 C C . GLN B 1 58 ? -14.461 -15.031 -12.047 1 85.31 58 GLN B C 1
ATOM 1943 O O . GLN B 1 58 ? -15.555 -14.922 -12.602 1 85.31 58 GLN B O 1
ATOM 1948 N N . ALA B 1 59 ? -13.375 -14.672 -12.617 1 82.69 59 ALA B N 1
ATOM 1949 C CA . ALA B 1 59 ? -13.203 -14.086 -13.945 1 82.69 59 ALA B CA 1
ATOM 1950 C C . ALA B 1 59 ? -14.148 -12.906 -14.148 1 82.69 59 ALA B C 1
ATOM 1952 O O . ALA B 1 59 ? -14.836 -12.82 -15.172 1 82.69 59 ALA B O 1
ATOM 1953 N N . LEU B 1 60 ? -14.297 -12.078 -13.141 1 88.88 60 LEU B N 1
ATOM 1954 C CA . LEU B 1 60 ? -15.055 -10.836 -13.219 1 88.88 60 LEU B CA 1
ATOM 1955 C C . LEU B 1 60 ? -14.125 -9.633 -13.375 1 88.88 60 LEU B C 1
ATOM 1957 O O . LEU B 1 60 ? -13.938 -8.867 -12.422 1 88.88 60 LEU B O 1
ATOM 1961 N N . HIS B 1 61 ? -13.672 -9.43 -14.562 1 90.5 61 HIS B N 1
ATOM 1962 C CA . HIS B 1 61 ? -12.562 -8.531 -14.859 1 90.5 61 HIS B CA 1
ATOM 1963 C C . HIS B 1 61 ? -12.953 -7.074 -14.625 1 90.5 61 HIS B C 1
ATOM 1965 O O . HIS B 1 61 ? -12.117 -6.262 -14.219 1 90.5 61 HIS B O 1
ATOM 1971 N N . ASN B 1 62 ? -14.18 -6.785 -14.891 1 86.81 62 ASN B N 1
ATOM 1972 C CA . ASN B 1 62 ? -14.609 -5.41 -14.656 1 86.81 62 ASN B CA 1
ATOM 1973 C C . ASN B 1 62 ? -14.602 -5.062 -13.172 1 86.81 62 ASN B C 1
ATOM 1975 O O . ASN B 1 62 ? -14.203 -3.961 -12.789 1 86.81 62 ASN B O 1
ATOM 1979 N N . PHE B 1 63 ? -15 -6.012 -12.336 1 90.25 63 PHE B N 1
ATOM 1980 C CA . PHE B 1 63 ? -14.914 -5.812 -10.898 1 90.25 63 PHE B CA 1
ATOM 1981 C C . PHE B 1 63 ? -13.461 -5.711 -10.453 1 90.25 63 PHE B C 1
ATOM 1983 O O . PHE B 1 63 ? -13.117 -4.863 -9.625 1 90.25 63 PHE B O 1
ATOM 1990 N N . ALA B 1 64 ? -12.641 -6.59 -10.992 1 95.31 64 ALA B N 1
ATOM 1991 C CA . ALA B 1 64 ? -11.219 -6.555 -10.664 1 95.31 64 ALA B CA 1
ATOM 1992 C C . ALA B 1 64 ? -10.609 -5.188 -10.969 1 95.31 64 ALA B C 1
ATOM 1994 O O . ALA B 1 64 ? -9.914 -4.605 -10.133 1 95.31 64 ALA B O 1
ATOM 1995 N N . LYS B 1 65 ? -10.898 -4.676 -12.117 1 93.5 65 LYS B N 1
ATOM 1996 C CA . LYS B 1 65 ? -10.391 -3.375 -12.539 1 93.5 65 LYS B CA 1
ATOM 1997 C C . LYS B 1 65 ? -10.922 -2.258 -11.648 1 93.5 65 LYS B C 1
ATOM 1999 O O . LYS B 1 65 ? -10.172 -1.352 -11.266 1 93.5 65 LYS B O 1
ATOM 2004 N N . PHE B 1 66 ? -12.203 -2.295 -11.383 1 90.12 66 PHE B N 1
ATOM 2005 C CA . PHE B 1 66 ? -12.844 -1.296 -10.531 1 90.12 66 PHE B CA 1
ATOM 2006 C C . PHE B 1 66 ? -12.156 -1.227 -9.172 1 90.12 66 PHE B C 1
ATOM 2008 O O . PHE B 1 66 ? -11.758 -0.149 -8.727 1 90.12 66 PHE B O 1
ATOM 2015 N N . PHE B 1 67 ? -11.945 -2.416 -8.523 1 94.75 67 PHE B N 1
ATOM 2016 C CA . PHE B 1 67 ? -11.383 -2.438 -7.18 1 94.75 67 PHE B CA 1
ATOM 2017 C C . PHE B 1 67 ? -9.898 -2.1 -7.211 1 94.75 67 PHE B C 1
ATOM 2019 O O . PHE B 1 67 ? -9.367 -1.504 -6.266 1 94.75 67 PHE B O 1
ATOM 2026 N N . ARG B 1 68 ? -9.234 -2.445 -8.281 1 96.5 68 ARG B N 1
ATOM 2027 C CA . ARG B 1 68 ? -7.844 -2.037 -8.43 1 96.5 68 ARG B CA 1
ATOM 2028 C C . ARG B 1 68 ? -7.723 -0.517 -8.477 1 96.5 68 ARG B C 1
ATOM 2030 O O . ARG B 1 68 ? -6.832 0.059 -7.852 1 96.5 68 ARG B O 1
ATOM 2037 N N . HIS B 1 69 ? -8.625 0.079 -9.242 1 93.88 69 HIS B N 1
ATOM 2038 C CA . HIS B 1 69 ? -8.664 1.535 -9.312 1 93.88 69 HIS B CA 1
ATOM 2039 C C . HIS B 1 69 ? -8.938 2.146 -7.941 1 93.88 69 HIS B C 1
ATOM 2041 O O . HIS B 1 69 ? -8.258 3.098 -7.539 1 93.88 69 HIS B O 1
ATOM 2047 N N . GLN B 1 70 ? -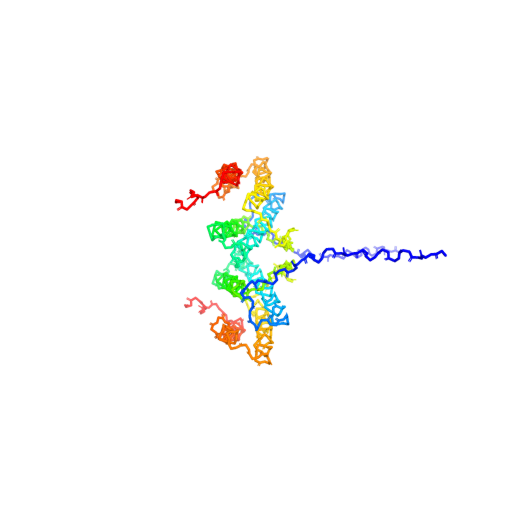9.875 1.573 -7.227 1 92.06 70 GLN B N 1
ATOM 2048 C CA . GLN B 1 70 ? -10.18 2.059 -5.883 1 92.06 70 GLN B CA 1
ATOM 2049 C C . GLN B 1 70 ? -8.961 1.938 -4.969 1 92.06 70 GLN B C 1
ATOM 2051 O O . GLN B 1 70 ? -8.695 2.828 -4.16 1 92.06 70 GLN B O 1
ATOM 2056 N N . SER B 1 71 ? -8.25 0.846 -5.055 1 96.31 71 SER B N 1
ATOM 2057 C CA . SER B 1 71 ? -7.047 0.627 -4.254 1 96.31 71 SER B CA 1
ATOM 2058 C C . SER B 1 71 ? -6.008 1.717 -4.504 1 96.31 71 SER B C 1
ATOM 2060 O O . SER B 1 71 ? -5.461 2.287 -3.557 1 96.31 71 SER B O 1
ATOM 2062 N N . HIS B 1 72 ? -5.801 2.039 -5.762 1 96.06 72 HIS B N 1
ATOM 2063 C CA . HIS B 1 72 ? -4.844 3.076 -6.129 1 96.06 72 HIS B CA 1
ATOM 2064 C C . HIS B 1 72 ? -5.297 4.445 -5.633 1 96.06 72 HIS B C 1
ATOM 2066 O O . HIS B 1 72 ? -4.492 5.215 -5.105 1 96.06 72 HIS B O 1
ATOM 2072 N N . GLU B 1 73 ? -6.555 4.715 -5.762 1 92.44 73 GLU B N 1
ATOM 2073 C CA . GLU B 1 73 ? -7.094 6.004 -5.348 1 92.44 73 GLU B CA 1
ATOM 2074 C C . GLU B 1 73 ? -6.941 6.211 -3.844 1 92.44 73 GLU B C 1
ATOM 2076 O O . GLU B 1 73 ? -6.547 7.289 -3.396 1 92.44 73 GLU B O 1
ATOM 2081 N N . GLU B 1 74 ? -7.234 5.156 -3.041 1 94.94 74 GLU B N 1
ATOM 2082 C CA . GLU B 1 74 ? -7.117 5.289 -1.591 1 94.94 74 GLU B CA 1
ATOM 2083 C C . GLU B 1 74 ? -5.664 5.484 -1.17 1 94.94 74 GLU B C 1
ATOM 2085 O O . GLU B 1 74 ? -5.383 6.207 -0.213 1 94.94 74 GLU B O 1
ATOM 2090 N N . ARG B 1 75 ? -4.789 4.863 -1.825 1 97.06 75 ARG B N 1
ATOM 2091 C CA . ARG B 1 75 ? -3.377 5.078 -1.529 1 97.06 75 ARG B CA 1
ATOM 2092 C C . ARG B 1 75 ? -2.967 6.512 -1.839 1 97.06 75 ARG B C 1
ATOM 2094 O O . ARG B 1 75 ? -2.213 7.125 -1.078 1 97.06 75 ARG B O 1
ATOM 2101 N N . GLU B 1 76 ? -3.438 7.035 -2.941 1 94.94 76 GLU B N 1
ATOM 2102 C CA . GLU B 1 76 ? -3.164 8.43 -3.281 1 94.94 76 GLU B CA 1
ATOM 2103 C C . GLU B 1 76 ? -3.715 9.375 -2.215 1 94.94 76 GLU B C 1
ATOM 2105 O O . GLU B 1 76 ? -3.084 10.383 -1.884 1 94.94 76 GLU B O 1
ATOM 2110 N N . HIS B 1 77 ? -4.945 9.062 -1.696 1 93.25 77 HIS B N 1
ATOM 2111 C CA . HIS B 1 77 ? -5.496 9.859 -0.606 1 93.25 77 HIS B CA 1
ATOM 2112 C C . HIS B 1 77 ? -4.562 9.852 0.602 1 93.25 77 HIS B C 1
ATOM 2114 O O . HIS B 1 77 ? -4.293 10.906 1.187 1 93.25 77 HIS B O 1
ATOM 2120 N N . ALA B 1 78 ? -4.07 8.695 0.936 1 97 78 ALA B N 1
ATOM 2121 C CA . ALA B 1 78 ? -3.139 8.586 2.057 1 97 78 ALA B CA 1
ATOM 2122 C C . ALA B 1 78 ? -1.897 9.445 1.82 1 97 78 ALA B C 1
ATOM 2124 O O . ALA B 1 78 ? -1.446 10.156 2.721 1 97 78 ALA B O 1
ATOM 2125 N N . GLU B 1 79 ? -1.363 9.414 0.641 1 97.44 79 GLU B N 1
ATOM 2126 C CA . GLU B 1 79 ? -0.154 10.156 0.3 1 97.44 79 GLU B CA 1
ATOM 2127 C C . GLU B 1 79 ? -0.395 11.664 0.367 1 97.44 79 GLU B C 1
ATOM 2129 O O . GLU B 1 79 ? 0.46 12.414 0.841 1 97.44 79 GLU B O 1
ATOM 2134 N N . LYS B 1 80 ? -1.567 12.133 -0.1 1 95.69 80 LYS B N 1
ATOM 2135 C CA . LYS B 1 80 ? -1.912 13.547 -0.01 1 95.69 80 LYS B CA 1
ATOM 2136 C C . LYS B 1 80 ? -2.023 13.992 1.445 1 95.69 80 LYS B C 1
ATOM 2138 O O . LYS B 1 80 ? -1.566 15.078 1.804 1 95.69 80 LYS B O 1
ATOM 2143 N N . LEU B 1 81 ? -2.611 13.164 2.217 1 96.31 81 LEU B N 1
ATOM 2144 C CA . LEU B 1 81 ? -2.736 13.477 3.637 1 96.31 81 LEU B CA 1
ATOM 2145 C C . LEU B 1 81 ? -1.366 13.516 4.309 1 96.31 81 LEU B C 1
ATOM 2147 O O . LEU B 1 81 ? -1.114 14.367 5.164 1 96.31 81 LEU B O 1
ATOM 2151 N N . MET B 1 82 ? -0.464 12.602 3.898 1 97.31 82 MET B N 1
ATOM 2152 C CA . MET B 1 82 ? 0.893 12.586 4.438 1 97.31 82 MET B CA 1
ATOM 2153 C C . MET B 1 82 ? 1.646 13.859 4.066 1 97.31 82 MET B C 1
ATOM 2155 O O . MET B 1 82 ? 2.316 14.453 4.91 1 97.31 82 MET B O 1
ATOM 2159 N N . LYS B 1 83 ? 1.48 14.219 2.83 1 96.19 83 LYS B N 1
ATOM 2160 C CA . LYS B 1 83 ? 2.102 15.469 2.385 1 96.19 83 LYS B CA 1
ATOM 2161 C C . LYS B 1 83 ? 1.581 16.656 3.188 1 96.19 83 LYS B C 1
ATOM 2163 O O . LYS B 1 83 ? 2.361 17.5 3.627 1 96.19 83 LYS B O 1
ATOM 2168 N N . PHE B 1 84 ? 0.28 16.75 3.42 1 95.5 84 PHE B N 1
ATOM 2169 C CA . PHE B 1 84 ? -0.338 17.828 4.176 1 95.5 84 PHE B CA 1
ATOM 2170 C C . PHE B 1 84 ? 0.174 17.844 5.613 1 95.5 84 PHE B C 1
ATOM 2172 O O . PHE B 1 84 ? 0.508 18.906 6.145 1 95.5 84 PHE B O 1
ATOM 2179 N N . GLN B 1 85 ? 0.211 16.688 6.211 1 96.25 85 GLN B N 1
ATOM 2180 C CA . GLN B 1 85 ? 0.726 16.547 7.57 1 96.25 85 GLN B CA 1
ATOM 2181 C C . GLN B 1 85 ? 2.121 17.141 7.695 1 96.25 85 GLN B C 1
ATOM 2183 O O . GLN B 1 85 ? 2.387 17.922 8.617 1 96.25 85 GLN B O 1
ATOM 2188 N N . ASN B 1 86 ? 2.971 16.844 6.723 1 95.5 86 ASN B N 1
ATOM 2189 C CA . ASN B 1 86 ? 4.336 17.359 6.723 1 95.5 86 ASN B CA 1
ATOM 2190 C C . ASN B 1 86 ? 4.359 18.875 6.52 1 95.5 86 ASN B C 1
ATOM 2192 O O . ASN B 1 86 ? 5.125 19.578 7.18 1 95.5 86 ASN B O 1
ATOM 2196 N N . GLN B 1 87 ? 3.494 19.328 5.648 1 94.06 87 GLN B N 1
ATOM 2197 C CA . GLN B 1 87 ? 3.426 20.766 5.355 1 94.06 87 GLN B CA 1
ATOM 2198 C C . GLN B 1 87 ? 2.998 21.547 6.59 1 94.06 87 GLN B C 1
ATOM 2200 O O . GLN B 1 87 ? 3.424 22.688 6.777 1 94.06 87 GLN B O 1
ATOM 2205 N N . ARG B 1 88 ? 2.189 20.922 7.445 1 94.56 88 ARG B N 1
ATOM 2206 C CA . ARG B 1 88 ? 1.665 21.609 8.617 1 94.56 88 ARG B CA 1
ATOM 2207 C C . ARG B 1 88 ? 2.592 21.422 9.82 1 94.56 88 ARG B C 1
ATOM 2209 O O . ARG B 1 88 ? 2.299 21.906 10.914 1 94.56 88 ARG B O 1
ATOM 2216 N N . GLY B 1 89 ? 3.711 20.766 9.578 1 94.06 89 GLY B N 1
ATOM 2217 C CA . GLY B 1 89 ? 4.707 20.609 10.617 1 94.06 89 GLY B CA 1
ATOM 2218 C C . GLY B 1 89 ? 4.395 19.453 11.562 1 94.06 89 GLY B C 1
ATOM 2219 O O . GLY B 1 89 ? 4.945 19.391 12.672 1 94.06 89 GLY B O 1
ATOM 2220 N N . GLY B 1 90 ? 3.486 18.547 11.18 1 95.06 90 GLY B N 1
ATOM 2221 C CA . GLY B 1 90 ? 3.164 17.359 11.969 1 95.06 90 GLY B CA 1
ATOM 2222 C C . GLY B 1 90 ? 4.066 16.188 11.68 1 95.06 90 GLY B C 1
ATOM 2223 O O . GLY B 1 90 ? 4.992 16.281 10.867 1 95.06 90 GLY B O 1
ATOM 2224 N N . ARG B 1 91 ? 3.771 15.141 12.422 1 95.44 91 ARG B N 1
ATOM 2225 C CA . ARG B 1 91 ? 4.496 13.883 12.258 1 95.44 91 ARG B CA 1
ATOM 2226 C C . ARG B 1 91 ? 3.555 12.758 11.828 1 95.44 91 ARG B C 1
ATOM 2228 O O . ARG B 1 91 ? 2.426 12.672 12.312 1 95.44 91 ARG B O 1
ATOM 2235 N N . ILE B 1 92 ? 4.133 11.961 10.961 1 97.31 92 ILE B N 1
ATOM 2236 C CA . ILE B 1 92 ? 3.35 10.828 10.469 1 97.31 92 ILE B CA 1
ATOM 2237 C C . ILE B 1 92 ? 3.625 9.594 11.328 1 97.31 92 ILE B C 1
ATOM 2239 O O . ILE B 1 92 ? 4.781 9.234 11.547 1 97.31 92 ILE B O 1
ATOM 2243 N N . PHE B 1 93 ? 2.584 9.016 11.805 1 97.31 93 PHE B N 1
ATOM 2244 C CA . PHE B 1 93 ? 2.648 7.789 12.586 1 97.31 93 PHE B CA 1
ATOM 2245 C C . PHE B 1 93 ? 1.89 6.664 11.891 1 97.31 93 PHE B C 1
ATOM 2247 O O . PHE B 1 93 ? 0.659 6.617 11.938 1 97.31 93 PHE B O 1
ATOM 2254 N N . LEU B 1 94 ? 2.668 5.77 11.32 1 98.31 94 LEU B N 1
ATOM 2255 C CA . LEU B 1 94 ? 2.07 4.648 10.602 1 98.31 94 LEU B CA 1
ATOM 2256 C C . LEU B 1 94 ? 1.839 3.465 11.531 1 98.31 94 LEU B C 1
ATOM 2258 O O . LEU B 1 94 ? 2.605 3.254 12.477 1 98.31 94 LEU B O 1
ATOM 2262 N N . GLN B 1 95 ? 0.816 2.729 11.305 1 98.25 95 GLN B N 1
ATOM 2263 C CA . GLN B 1 95 ? 0.448 1.538 12.062 1 98.25 95 GLN B CA 1
ATOM 2264 C C . GLN B 1 95 ? 0.467 0.295 11.18 1 98.25 95 GLN B C 1
ATOM 2266 O O . GLN B 1 95 ? 0.651 0.394 9.961 1 98.25 95 GLN B O 1
ATOM 2271 N N . ASP B 1 96 ? 0.383 -0.843 11.891 1 98.56 96 ASP B N 1
ATOM 2272 C CA . ASP B 1 96 ? 0.151 -2.041 11.094 1 98.56 96 ASP B CA 1
ATOM 2273 C C . ASP B 1 96 ? -1.074 -1.874 10.195 1 98.56 96 ASP B C 1
ATOM 2275 O O . ASP B 1 96 ? -2.115 -1.386 10.641 1 98.56 96 ASP B O 1
ATOM 2279 N N . VAL B 1 97 ? -0.912 -2.213 8.992 1 98.56 97 VAL B N 1
ATOM 2280 C CA . VAL B 1 97 ? -2.102 -2.338 8.156 1 98.56 97 VAL B CA 1
ATOM 2281 C C . VAL B 1 97 ? -2.68 -3.746 8.289 1 98.56 97 VAL B C 1
ATOM 2283 O O . VAL B 1 97 ? -2.064 -4.719 7.852 1 98.56 97 VAL B O 1
ATOM 2286 N N . LYS B 1 98 ? -3.816 -3.797 8.891 1 98.12 98 LYS B N 1
ATOM 2287 C CA . LYS B 1 98 ? -4.434 -5.098 9.125 1 98.12 98 LYS B CA 1
ATOM 2288 C C . LYS B 1 98 ? -4.805 -5.781 7.816 1 98.12 98 LYS B C 1
ATOM 2290 O O . LYS B 1 98 ? -5.258 -5.125 6.875 1 98.12 98 LYS B O 1
ATOM 2295 N N . LYS B 1 99 ? -4.594 -7.055 7.766 1 98.12 99 LYS B N 1
ATOM 2296 C CA . LYS B 1 99 ? -5.043 -7.781 6.582 1 98.12 99 LYS B CA 1
ATOM 2297 C C . LYS B 1 99 ? -6.551 -7.633 6.387 1 98.12 99 LYS B C 1
ATOM 2299 O O . LYS B 1 99 ? -7.289 -7.441 7.352 1 98.12 99 LYS B O 1
ATOM 2304 N N . PRO B 1 100 ? -7.004 -7.762 5.168 1 97.25 100 PRO B N 1
ATOM 2305 C CA . PRO B 1 100 ? -8.453 -7.719 4.941 1 97.25 100 PRO B CA 1
ATOM 2306 C C . PRO B 1 100 ? -9.211 -8.75 5.773 1 97.25 100 PRO B C 1
ATOM 2308 O O . PRO B 1 100 ? -8.703 -9.852 6.008 1 97.25 100 PRO B O 1
ATOM 2311 N N . GLU B 1 101 ? -10.422 -8.406 6.184 1 94.88 101 GLU B N 1
ATOM 2312 C CA . GLU B 1 101 ? -11.227 -9.25 7.062 1 94.88 101 GLU B CA 1
ATOM 2313 C C . GLU B 1 101 ? -11.641 -10.539 6.355 1 94.88 101 GLU B C 1
ATOM 2315 O O . GLU B 1 101 ? -11.961 -11.531 7.008 1 94.88 101 GLU B O 1
ATOM 2320 N N . LYS B 1 102 ? -11.633 -10.547 5.051 1 94.56 102 LYS B N 1
ATOM 2321 C CA . LYS B 1 102 ? -12.023 -11.688 4.23 1 94.56 102 LYS B CA 1
ATOM 2322 C C . LYS B 1 102 ? -10.922 -12.047 3.234 1 94.56 102 LYS B C 1
ATOM 2324 O O . LYS B 1 102 ? -10.227 -11.164 2.723 1 94.56 102 LYS B O 1
ATOM 2329 N N . ASP B 1 103 ? -10.852 -13.328 2.986 1 90.94 103 ASP B N 1
ATOM 2330 C CA . ASP B 1 103 ? -9.961 -13.789 1.928 1 90.94 103 ASP B CA 1
ATOM 2331 C C . ASP B 1 103 ? -10.719 -13.977 0.614 1 90.94 103 ASP B C 1
ATOM 2333 O O . ASP B 1 103 ? -10.117 -13.945 -0.463 1 90.94 103 ASP B O 1
ATOM 2337 N N . GLU B 1 104 ? -11.969 -14.25 0.808 1 94.94 104 GLU B N 1
ATOM 2338 C CA . GLU B 1 104 ? -12.875 -14.406 -0.328 1 94.94 104 GLU B CA 1
ATOM 2339 C C . GLU B 1 104 ? -14.047 -13.438 -0.235 1 94.94 104 GLU B C 1
ATOM 2341 O O . GLU B 1 104 ? -14.641 -13.273 0.834 1 94.94 104 GLU B O 1
ATOM 2346 N N . TRP B 1 105 ? -14.375 -12.836 -1.302 1 95.44 105 TRP B N 1
ATOM 2347 C CA . TRP B 1 105 ? -15.297 -11.711 -1.261 1 95.44 105 TRP B CA 1
ATOM 2348 C C . TRP B 1 105 ? -16.656 -12.094 -1.848 1 95.44 105 TRP B C 1
ATOM 2350 O O . TRP B 1 105 ? -17.547 -11.258 -1.94 1 95.44 105 TRP B O 1
ATOM 2360 N N . GLY B 1 106 ? -16.812 -13.383 -2.26 1 92.94 106 GLY B N 1
ATOM 2361 C CA . GLY B 1 106 ? -18.094 -13.875 -2.754 1 92.94 106 GLY B CA 1
ATOM 2362 C C . GLY B 1 106 ? -18.484 -13.273 -4.094 1 92.94 106 GLY B C 1
ATOM 2363 O O . GLY B 1 106 ? -17.672 -13.227 -5.02 1 92.94 106 GLY B O 1
ATOM 2364 N N . SER B 1 107 ? -19.797 -12.867 -4.199 1 89.5 107 SER B N 1
ATOM 2365 C CA . SER B 1 107 ? -20.266 -12.25 -5.438 1 89.5 107 SER B CA 1
ATOM 2366 C C . SER B 1 107 ? -19.844 -10.789 -5.527 1 89.5 107 SER B C 1
ATOM 2368 O O . SER B 1 107 ? -19.438 -10.195 -4.527 1 89.5 107 SER B O 1
ATOM 2370 N N . GLY B 1 108 ? -19.953 -10.281 -6.727 1 86.69 108 GLY B N 1
ATOM 2371 C CA . GLY B 1 108 ? -19.719 -8.859 -6.922 1 86.69 108 GLY B CA 1
ATOM 2372 C C . GLY B 1 108 ? -20.578 -7.988 -6.016 1 86.69 108 GLY B C 1
ATOM 2373 O O . GLY B 1 108 ? -20.078 -7.02 -5.438 1 86.69 108 GLY B O 1
ATOM 2374 N N . VAL B 1 109 ? -21.812 -8.383 -5.844 1 84.44 109 VAL B N 1
ATOM 2375 C CA . VAL B 1 109 ? -22.75 -7.602 -5.035 1 84.44 109 VAL B CA 1
ATOM 2376 C C . VAL B 1 109 ? -22.312 -7.633 -3.572 1 84.44 109 VAL B C 1
ATOM 2378 O O . VAL B 1 109 ? -22.312 -6.602 -2.896 1 84.44 109 VAL B O 1
ATOM 2381 N N . GLU B 1 110 ? -21.891 -8.766 -3.051 1 90.69 110 GLU B N 1
ATOM 2382 C CA . GLU B 1 110 ? -21.422 -8.883 -1.676 1 90.69 110 GLU B CA 1
ATOM 2383 C C . GLU B 1 110 ? -20.172 -8.031 -1.452 1 90.69 110 GLU B C 1
ATOM 2385 O O . GLU B 1 110 ? -20.047 -7.367 -0.422 1 90.69 110 GLU B O 1
ATOM 2390 N N . ALA B 1 111 ? -19.297 -8.102 -2.406 1 92.44 111 ALA B N 1
ATOM 2391 C CA . ALA B 1 111 ? -18.062 -7.309 -2.32 1 92.44 111 ALA B CA 1
ATOM 2392 C C . ALA B 1 111 ? -18.375 -5.816 -2.32 1 92.44 111 ALA B C 1
ATOM 2394 O O . ALA B 1 111 ? -17.75 -5.047 -1.576 1 92.44 111 ALA B O 1
ATOM 2395 N N . LEU B 1 112 ? -19.328 -5.441 -3.139 1 89.12 112 LEU B N 1
ATOM 2396 C CA . LEU B 1 112 ? -19.719 -4.039 -3.211 1 89.12 112 LEU B CA 1
ATOM 2397 C C . LEU B 1 112 ? -20.328 -3.578 -1.897 1 89.12 112 LEU B C 1
ATOM 2399 O O . LEU B 1 112 ? -20.109 -2.449 -1.457 1 89.12 112 LEU B O 1
ATOM 2403 N N . GLU B 1 113 ? -21.094 -4.41 -1.279 1 88.19 113 GLU B N 1
ATOM 2404 C CA . GLU B 1 113 ? -21.672 -4.082 0.02 1 88.19 113 GLU B CA 1
ATOM 2405 C C . GLU B 1 113 ? -20.578 -3.889 1.074 1 88.19 113 GLU B C 1
ATOM 2407 O O . GLU B 1 113 ? -20.656 -2.963 1.885 1 88.19 113 GLU B O 1
ATOM 2412 N N . CYS B 1 114 ? -19.609 -4.762 1.098 1 92.44 114 CYS B N 1
ATOM 2413 C CA . CYS B 1 114 ? -18.484 -4.613 2.008 1 92.44 114 CYS B CA 1
ATOM 2414 C C . CYS B 1 114 ? -17.734 -3.307 1.747 1 92.44 114 CYS B C 1
ATOM 2416 O O . CYS B 1 114 ? -17.359 -2.607 2.686 1 92.44 114 CYS B O 1
ATOM 2418 N N . ALA B 1 115 ? -17.531 -3.016 0.468 1 91.5 115 ALA B N 1
ATOM 2419 C CA . ALA B 1 115 ? -16.875 -1.774 0.08 1 91.5 115 ALA B CA 1
ATOM 2420 C C . ALA B 1 115 ? -17.656 -0.558 0.575 1 91.5 115 ALA B C 1
ATOM 2422 O O . ALA B 1 115 ? -17.062 0.418 1.042 1 91.5 115 ALA B O 1
ATOM 2423 N N . LEU B 1 116 ? -18.953 -0.618 0.49 1 87.38 116 LEU B N 1
ATOM 2424 C CA . LEU B 1 116 ? -19.812 0.47 0.959 1 87.38 116 LEU B CA 1
ATOM 2425 C C . LEU B 1 116 ? -19.625 0.693 2.457 1 87.38 116 LEU B C 1
ATOM 2427 O O . LEU B 1 116 ? -19.5 1.834 2.908 1 87.38 116 LEU B O 1
ATOM 2431 N N . GLN B 1 117 ? -19.609 -0.394 3.176 1 91.25 117 GLN B N 1
ATOM 2432 C CA . GLN B 1 117 ? -19.406 -0.271 4.617 1 91.25 117 GLN B CA 1
ATOM 2433 C C . GLN B 1 117 ? -18.047 0.34 4.938 1 91.25 117 GLN B C 1
ATOM 2435 O O . GLN B 1 117 ? -17.938 1.188 5.824 1 91.25 117 GLN B O 1
ATOM 2440 N N . LEU B 1 118 ? -17.031 -0.101 4.23 1 92 118 LEU B N 1
ATOM 2441 C CA . LEU B 1 118 ? -15.688 0.449 4.406 1 92 118 LEU B CA 1
ATOM 2442 C C . LEU B 1 118 ? -15.672 1.942 4.098 1 92 118 LEU B C 1
ATOM 2444 O O . LEU B 1 118 ? -15.117 2.73 4.867 1 92 118 LEU B O 1
ATOM 2448 N N . GLU B 1 119 ? -16.25 2.297 3.02 1 88.25 119 GLU B N 1
ATOM 2449 C CA . GLU B 1 119 ? -16.312 3.699 2.615 1 88.25 119 GLU B CA 1
ATOM 2450 C C . GLU B 1 119 ? -17.031 4.543 3.662 1 88.25 119 GLU B C 1
ATOM 2452 O O . GLU B 1 119 ? -16.656 5.688 3.914 1 88.25 119 GLU B O 1
ATOM 2457 N N . LYS B 1 120 ? -18.125 4.086 4.211 1 88.06 120 LYS B N 1
ATOM 2458 C CA . LYS B 1 120 ? -18.828 4.797 5.277 1 88.06 120 LYS B CA 1
ATOM 2459 C C . LYS B 1 120 ? -17.906 5.062 6.461 1 88.06 120 LYS B C 1
ATOM 2461 O O . LYS B 1 120 ? -17.906 6.16 7.023 1 88.06 120 LYS B O 1
ATOM 2466 N N . SER B 1 121 ? -17.141 4.051 6.781 1 91.56 121 SER B N 1
ATOM 2467 C CA . SER B 1 121 ? -16.203 4.203 7.883 1 91.56 121 SER B CA 1
ATOM 2468 C C . SER B 1 121 ? -15.133 5.242 7.555 1 91.56 121 SER B C 1
ATOM 2470 O O . SER B 1 121 ? -14.812 6.09 8.391 1 91.56 121 SER B O 1
ATOM 2472 N N . VAL B 1 122 ? -14.555 5.164 6.332 1 91 122 VAL B N 1
ATOM 2473 C CA . VAL B 1 122 ? -13.555 6.125 5.883 1 91 122 VAL B CA 1
ATOM 2474 C C . VAL B 1 122 ? -14.156 7.531 5.895 1 91 122 VAL B C 1
ATOM 2476 O O . VAL B 1 122 ? -13.523 8.477 6.383 1 91 122 VAL B O 1
ATOM 2479 N N . ASN B 1 123 ? -15.406 7.641 5.406 1 86.12 123 ASN B N 1
ATOM 2480 C CA . ASN B 1 123 ? -16.094 8.93 5.355 1 86.12 123 ASN B CA 1
ATOM 2481 C C . ASN B 1 123 ? -16.375 9.469 6.758 1 86.12 123 ASN B C 1
ATOM 2483 O O . ASN B 1 123 ? -16.25 10.672 6.996 1 86.12 123 ASN B O 1
ATOM 2487 N N . HIS B 1 124 ? -16.797 8.633 7.656 1 89.88 124 HIS B N 1
ATOM 2488 C CA . HIS B 1 124 ? -17.031 9.055 9.031 1 89.88 124 HIS B CA 1
ATOM 2489 C C . HIS B 1 124 ? -15.766 9.656 9.648 1 89.88 124 HIS B C 1
ATOM 2491 O O . HIS B 1 124 ? -15.82 10.703 10.289 1 89.88 124 HIS B O 1
ATOM 2497 N N . SER B 1 125 ? -14.672 8.969 9.391 1 91.38 125 SER B N 1
ATOM 2498 C CA . SER B 1 125 ? -13.391 9.477 9.875 1 91.38 125 SER B CA 1
ATOM 2499 C C . SER B 1 125 ? -13.07 10.836 9.266 1 91.38 125 SER B C 1
ATOM 2501 O O . SER B 1 125 ? -12.57 11.727 9.953 1 91.38 125 SER B O 1
ATOM 2503 N N . LEU B 1 126 ? -13.367 11.031 7.996 1 88.62 126 LEU B N 1
ATOM 2504 C CA . LEU B 1 126 ? -13.133 12.297 7.305 1 88.62 126 LEU B CA 1
ATOM 2505 C C . LEU B 1 126 ? -14.008 13.406 7.879 1 88.62 126 LEU B C 1
ATOM 2507 O O . LEU B 1 126 ? -13.555 14.539 8.047 1 88.62 126 LEU B O 1
ATOM 2511 N N . LEU B 1 127 ? -15.242 13.078 8.148 1 87.5 127 LEU B N 1
ATOM 2512 C CA . LEU B 1 127 ? -16.156 14.039 8.734 1 87.5 127 LEU B CA 1
ATOM 2513 C C . LEU B 1 127 ? -15.688 14.469 10.117 1 87.5 127 LEU B C 1
ATOM 2515 O O . LEU B 1 127 ? -15.773 15.641 10.477 1 87.5 127 LEU B O 1
ATOM 2519 N N . GLU B 1 128 ? -15.211 13.492 10.883 1 91.06 128 GLU B N 1
ATOM 2520 C CA . GLU B 1 128 ? -14.648 13.812 12.195 1 91.06 128 GLU B CA 1
ATOM 2521 C C . GLU B 1 128 ? -13.445 14.742 12.07 1 91.06 128 GLU B C 1
ATOM 2523 O O . GLU B 1 128 ? -13.289 15.672 12.859 1 91.06 128 GLU B O 1
ATOM 2528 N N . LEU B 1 129 ? -12.641 14.461 11.117 1 92 129 LEU B N 1
ATOM 2529 C CA . LEU B 1 129 ? -11.477 15.297 10.844 1 92 129 LEU B CA 1
ATOM 2530 C C . LEU B 1 129 ? -11.898 16.719 10.477 1 92 129 LEU B C 1
ATOM 2532 O O . LEU B 1 129 ? -11.312 17.688 10.961 1 92 129 LEU B O 1
ATOM 2536 N N . HIS B 1 130 ? -12.898 16.859 9.641 1 88.94 130 HIS B N 1
ATOM 2537 C CA . HIS B 1 130 ? -13.422 18.156 9.234 1 88.94 130 HIS B CA 1
ATOM 2538 C C . HIS B 1 130 ? -14 18.922 10.422 1 88.94 130 HIS B C 1
ATOM 2540 O O . HIS B 1 130 ? -13.742 20.125 10.578 1 88.94 130 HIS B O 1
ATOM 2546 N N . LYS B 1 131 ? -14.766 18.25 11.242 1 91.69 131 LYS B N 1
ATOM 2547 C CA . LYS B 1 131 ? -15.352 18.859 12.438 1 91.69 131 LYS B CA 1
ATOM 2548 C C . LYS B 1 131 ? -14.266 19.391 13.367 1 91.69 131 LYS B C 1
ATOM 2550 O O . LYS B 1 131 ? -14.367 20.5 13.875 1 91.69 131 LYS B O 1
ATOM 2555 N N . LEU B 1 132 ? -13.25 18.531 13.594 1 93.25 132 LEU B N 1
ATOM 2556 C CA . LEU B 1 132 ? -12.133 18.938 14.445 1 93.25 132 LEU B CA 1
ATOM 2557 C C . LEU B 1 132 ? -11.445 20.172 13.891 1 93.25 132 LEU B C 1
ATOM 2559 O O . LEU B 1 132 ? -11.078 21.078 14.648 1 93.25 132 LEU B O 1
ATOM 2563 N N . SER B 1 133 ? -11.219 20.25 12.602 1 90.62 133 SER B N 1
ATOM 2564 C CA . SER B 1 133 ? -10.594 21.391 11.938 1 90.62 133 SER B CA 1
ATOM 2565 C C . SER B 1 133 ? -11.398 22.672 12.148 1 90.62 133 SER B C 1
ATOM 2567 O O . SER B 1 133 ? -10.836 23.719 12.422 1 90.62 133 SER B O 1
ATOM 2569 N N . SER B 1 134 ? -12.703 22.547 11.977 1 90.88 134 SER B N 1
ATOM 2570 C CA . SER B 1 134 ? -13.602 23.672 12.164 1 90.88 134 SER B CA 1
ATOM 2571 C C . SER B 1 134 ? -13.617 24.141 13.617 1 90.88 134 SER B C 1
ATOM 2573 O O . SER B 1 134 ? -13.586 25.344 13.891 1 90.88 134 SER B O 1
ATOM 2575 N N . GLN B 1 135 ? -13.586 23.281 14.547 1 94.06 135 GLN B N 1
ATOM 2576 C CA . GLN B 1 135 ? -13.609 23.578 15.977 1 94.06 135 GLN B CA 1
ATOM 2577 C C . GLN B 1 135 ? -12.344 24.328 16.391 1 94.06 135 GLN B C 1
ATOM 2579 O O . GLN B 1 135 ? -12.383 25.156 17.312 1 94.06 135 GLN B O 1
ATOM 2584 N N . HIS B 1 136 ? -11.273 24.062 15.695 1 92.69 136 HIS B N 1
ATOM 2585 C CA . HIS B 1 136 ? -10 24.672 16.062 1 92.69 136 HIS B CA 1
ATOM 2586 C C . HIS B 1 136 ? -9.648 25.812 15.117 1 92.69 136 HIS B C 1
ATOM 2588 O O . HIS B 1 136 ? -8.508 26.281 15.094 1 92.69 136 HIS B O 1
ATOM 2594 N N . ASN B 1 137 ? -10.562 26.297 14.297 1 90.5 137 ASN B N 1
ATOM 2595 C CA . ASN B 1 137 ? -10.406 27.438 13.406 1 90.5 137 ASN B CA 1
ATOM 2596 C C . ASN B 1 137 ? -9.172 27.297 12.523 1 90.5 137 ASN B C 1
ATOM 2598 O O . ASN B 1 137 ? -8.336 28.203 12.461 1 90.5 137 ASN B O 1
ATOM 2602 N N . ASP B 1 138 ? -9 26.156 11.93 1 92.44 138 ASP B N 1
ATOM 2603 C CA . ASP B 1 138 ? -7.93 25.875 10.977 1 92.44 138 ASP B CA 1
ATOM 2604 C C . ASP B 1 138 ? -8.453 25.875 9.539 1 92.44 138 ASP B C 1
ATOM 2606 O O . ASP B 1 138 ? -8.719 24.812 8.977 1 92.44 138 ASP B O 1
ATOM 2610 N N . PRO B 1 139 ? -8.586 27 8.891 1 89.81 139 PRO B N 1
ATOM 2611 C CA . PRO B 1 139 ? -9.172 27.094 7.551 1 89.81 139 PRO B CA 1
ATOM 2612 C C . PRO B 1 139 ? -8.352 26.344 6.5 1 89.81 139 PRO B C 1
ATOM 2614 O O . PRO B 1 139 ? -8.906 25.859 5.516 1 89.81 139 PRO B O 1
ATOM 2617 N N . HIS B 1 140 ? -7.047 26.266 6.723 1 90.19 140 HIS B N 1
ATOM 2618 C CA . HIS B 1 140 ? -6.211 25.547 5.777 1 90.19 140 HIS B CA 1
ATOM 2619 C C . HIS B 1 140 ? -6.582 24.062 5.746 1 90.19 140 HIS B C 1
ATOM 2621 O O . HIS B 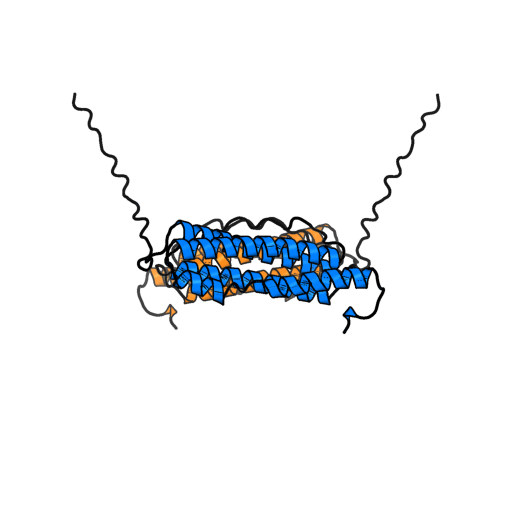1 140 ? -6.707 23.469 4.668 1 90.19 140 HIS B O 1
ATOM 2627 N N . MET B 1 141 ? -6.738 23.531 6.898 1 91.25 141 MET B N 1
ATOM 2628 C CA . MET B 1 141 ? -7.121 22.125 6.984 1 91.25 141 MET B CA 1
ATOM 2629 C C . MET B 1 141 ? -8.523 21.906 6.434 1 91.25 141 MET B C 1
ATOM 2631 O O . MET B 1 141 ? -8.773 20.922 5.727 1 91.25 141 MET B O 1
ATOM 2635 N N . CYS B 1 142 ? -9.43 22.766 6.73 1 88.56 142 CYS B N 1
ATOM 2636 C CA . CYS B 1 142 ? -10.789 22.688 6.191 1 88.56 142 CYS B CA 1
ATOM 2637 C C . CYS B 1 142 ? -10.773 22.688 4.668 1 88.56 142 CYS B C 1
ATOM 2639 O O . CYS B 1 142 ? -11.422 21.859 4.035 1 88.56 142 CYS B O 1
ATOM 2641 N N . ASP B 1 143 ? -10.008 23.594 4.137 1 89.06 143 ASP B N 1
ATOM 2642 C CA . ASP B 1 143 ? -9.898 23.703 2.688 1 89.06 143 ASP B CA 1
ATOM 2643 C C . ASP B 1 143 ? -9.289 22.438 2.092 1 89.06 143 ASP B C 1
ATOM 2645 O O . ASP B 1 143 ? -9.727 21.953 1.045 1 89.06 143 ASP B O 1
ATOM 2649 N N . PHE B 1 144 ? -8.305 21.938 2.783 1 91.81 144 PHE B N 1
ATOM 2650 C CA . PHE B 1 144 ? -7.648 20.719 2.307 1 91.81 144 PHE B CA 1
ATOM 2651 C C . PHE B 1 144 ? -8.625 19.547 2.271 1 91.81 144 PHE B C 1
ATOM 2653 O O . PHE B 1 144 ? -8.711 18.844 1.271 1 91.81 144 PHE B O 1
ATOM 2660 N N . ILE B 1 145 ? -9.328 19.375 3.324 1 87.62 145 ILE B N 1
ATOM 2661 C CA . ILE B 1 145 ? -10.266 18.266 3.434 1 87.62 145 ILE B CA 1
ATOM 2662 C C . ILE B 1 145 ? -11.352 18.391 2.373 1 87.62 145 ILE B C 1
ATOM 2664 O O . ILE B 1 145 ? -11.703 17.422 1.707 1 87.62 145 ILE B O 1
ATOM 2668 N N . GLU B 1 146 ? -11.852 19.547 2.121 1 80.25 146 GLU B N 1
ATOM 2669 C CA . GLU B 1 146 ? -12.906 19.797 1.143 1 80.25 146 GLU B CA 1
ATOM 2670 C C . GLU B 1 146 ? -12.406 19.562 -0.28 1 80.25 146 GLU B C 1
ATOM 2672 O O . GLU B 1 146 ? -13.172 19.141 -1.149 1 80.25 146 GLU B O 1
ATOM 2677 N N . THR B 1 147 ? -11.18 19.672 -0.499 1 81.62 147 THR B N 1
ATOM 2678 C CA . THR B 1 147 ? -10.594 19.562 -1.83 1 81.62 147 THR B CA 1
ATOM 2679 C C . THR B 1 147 ? -10.156 18.125 -2.104 1 81.62 147 THR B C 1
ATOM 2681 O O . THR B 1 147 ? -10.352 17.609 -3.209 1 81.62 147 THR B O 1
ATOM 2684 N N . HIS B 1 148 ? -9.609 17.578 -1.193 1 73.81 148 HIS B N 1
ATOM 2685 C CA . HIS B 1 148 ? -8.906 16.328 -1.446 1 73.81 148 HIS B CA 1
ATOM 2686 C C . HIS B 1 148 ? -9.648 15.141 -0.832 1 73.81 148 HIS B C 1
ATOM 2688 O O . HIS B 1 148 ? -9.273 13.984 -1.044 1 73.81 148 HIS B O 1
ATOM 2694 N N . ALA B 1 149 ? -10.531 15.352 -0.114 1 63.56 149 ALA B N 1
ATOM 2695 C CA . ALA B 1 149 ? -11.344 14.281 0.463 1 63.56 149 ALA B CA 1
ATOM 2696 C C . ALA B 1 149 ? -12.82 14.469 0.129 1 63.56 149 ALA B C 1
ATOM 2698 O O . ALA B 1 149 ? -13.641 14.664 1.023 1 63.56 149 ALA B O 1
ATOM 2699 N N . PRO B 1 150 ? -13.086 14.562 -1.284 1 57.62 150 PRO B N 1
ATOM 2700 C CA . PRO B 1 150 ? -14.5 14.805 -1.596 1 57.62 150 PRO B CA 1
ATOM 2701 C C . PRO B 1 150 ? -15.414 13.711 -1.064 1 57.62 150 PRO B C 1
ATOM 2703 O O . PRO B 1 150 ? -14.984 12.57 -0.893 1 57.62 150 PRO B O 1
ATOM 2706 N N . PRO B 1 151 ? -16.562 14.289 -0.607 1 54.72 151 PRO B N 1
ATOM 2707 C CA . PRO B 1 151 ? -17.547 13.312 -0.152 1 54.72 151 PRO B CA 1
ATOM 2708 C C . PRO B 1 151 ? -17.672 12.109 -1.087 1 54.72 151 PRO B C 1
ATOM 2710 O O . PRO B 1 151 ? -17.734 12.273 -2.309 1 54.72 151 PRO B O 1
ATOM 2713 N N . ARG B 1 152 ? -17.172 11.039 -0.625 1 59.25 152 ARG B N 1
ATOM 2714 C CA . ARG B 1 152 ? -17.219 9.797 -1.393 1 59.25 152 ARG B CA 1
ATOM 2715 C C . ARG B 1 152 ? -18.656 9.414 -1.72 1 59.25 152 ARG B C 1
ATOM 2717 O O . ARG B 1 152 ? -18.969 8.227 -1.872 1 59.25 152 ARG B O 1
ATOM 2724 N N . THR B 1 153 ? -19.5 10.5 -1.689 1 53.25 153 THR B N 1
ATOM 2725 C CA . THR B 1 153 ? -20.922 10.328 -1.942 1 53.25 153 THR B CA 1
ATOM 2726 C C . THR B 1 153 ? -21.156 9.695 -3.312 1 53.25 153 THR B C 1
ATOM 2728 O O . THR B 1 153 ? -22.031 8.844 -3.469 1 53.25 153 THR B O 1
ATOM 2731 N N . ALA B 1 154 ? -20.422 10.156 -4.184 1 49.06 154 ALA B N 1
ATOM 2732 C CA . ALA B 1 154 ? -20.641 9.594 -5.516 1 49.06 154 ALA B CA 1
ATOM 2733 C C . ALA B 1 154 ? -20.328 8.102 -5.535 1 49.06 154 ALA B C 1
ATOM 2735 O O . ALA B 1 154 ? -21.078 7.309 -6.113 1 49.06 154 ALA B O 1
ATOM 2736 N N . TRP B 1 155 ? -19.234 7.742 -4.969 1 53.19 155 TRP B N 1
ATOM 2737 C CA . TRP B 1 155 ? -18.875 6.332 -4.863 1 53.19 155 TRP B CA 1
ATOM 2738 C C . TRP B 1 155 ? -19.969 5.551 -4.133 1 53.19 155 TRP B C 1
ATOM 2740 O O . TRP B 1 155 ? -20.344 4.453 -4.555 1 53.19 155 TRP B O 1
ATOM 2750 N N . LEU B 1 156 ? -20.484 6.188 -3.15 1 56.91 156 LEU B N 1
ATOM 2751 C CA . LEU B 1 156 ? -21.578 5.566 -2.406 1 56.91 156 LEU B CA 1
ATOM 2752 C C . LEU B 1 156 ? -22.797 5.375 -3.297 1 56.91 156 LEU B C 1
ATOM 2754 O O . LEU B 1 156 ? -23.484 4.355 -3.203 1 56.91 156 LEU B O 1
ATOM 2758 N N . SER B 1 157 ? -22.891 6.387 -4.059 1 49.62 157 SER B N 1
ATOM 2759 C CA . SER B 1 157 ? -24.031 6.305 -4.977 1 49.62 157 SER B CA 1
ATOM 2760 C C . SER B 1 157 ? -23.828 5.203 -6.008 1 49.62 157 SER B C 1
ATOM 2762 O O . SER B 1 157 ? -24.75 4.438 -6.293 1 49.62 157 SER B O 1
ATOM 2764 N N . ILE B 1 158 ? -22.641 5.082 -6.441 1 50.03 158 ILE B N 1
ATOM 2765 C CA . ILE B 1 158 ? -22.328 4.062 -7.441 1 50.03 158 ILE B CA 1
ATOM 2766 C C . ILE B 1 158 ? -22.422 2.676 -6.809 1 50.03 158 ILE B C 1
ATOM 2768 O O . ILE B 1 158 ? -23.062 1.775 -7.367 1 50.03 158 ILE B O 1
ATOM 2772 N N . CYS B 1 159 ? -21.844 2.508 -5.66 1 55.31 159 CYS B N 1
ATOM 2773 C CA . CYS B 1 159 ? -21.875 1.216 -4.984 1 55.31 159 CYS B CA 1
ATOM 2774 C C . CYS B 1 159 ? -23.297 0.844 -4.582 1 55.31 159 CYS B C 1
ATOM 2776 O O . CYS B 1 159 ? -23.688 -0.319 -4.688 1 55.31 159 CYS B O 1
ATOM 2778 N N . SER B 1 160 ? -24 1.906 -4.199 1 53.5 160 SER B N 1
ATOM 2779 C CA . SER B 1 160 ? -25.391 1.667 -3.816 1 53.5 160 SER B CA 1
ATOM 2780 C C . SER B 1 160 ? -26.234 1.265 -5.023 1 53.5 160 SER B C 1
ATOM 2782 O O . SER B 1 160 ? -27.047 0.343 -4.938 1 53.5 160 SER B O 1
ATOM 2784 N N . THR B 1 161 ? -25.938 1.943 -6.047 1 49.28 161 THR B N 1
ATOM 2785 C CA . THR B 1 161 ? -26.672 1.636 -7.266 1 49.28 161 THR B CA 1
ATOM 2786 C C . THR B 1 161 ? -26.219 0.298 -7.848 1 49.28 161 THR B C 1
ATOM 2788 O O . THR B 1 161 ? -27.047 -0.512 -8.266 1 49.28 161 THR B O 1
ATOM 2791 N N . SER B 1 162 ? -25 0.079 -7.855 1 52.72 162 SER B N 1
ATOM 2792 C CA . SER B 1 162 ? -24.469 -1.165 -8.406 1 52.72 162 SER B CA 1
ATOM 2793 C C . SER B 1 162 ? -24.891 -2.363 -7.559 1 52.72 162 SER B C 1
ATOM 2795 O O . SER B 1 162 ? -25.203 -3.428 -8.094 1 52.72 162 SER B O 1
ATOM 2797 N N . SER B 1 163 ? -24.797 -2.154 -6.316 1 53.53 163 SER B N 1
ATOM 2798 C CA . SER B 1 163 ? -25.312 -3.191 -5.426 1 53.53 163 SER B CA 1
ATOM 2799 C C . SER B 1 163 ? -26.781 -3.463 -5.688 1 53.53 163 SER B C 1
ATOM 2801 O O . SER B 1 163 ? -27.219 -4.617 -5.684 1 53.53 163 SER B O 1
ATOM 2803 N N . HIS B 1 164 ? -27.453 -2.355 -5.867 1 51.28 164 HIS B N 1
ATOM 2804 C CA . HIS B 1 164 ? -28.859 -2.496 -6.219 1 51.28 164 HIS B CA 1
ATOM 2805 C C . HIS B 1 164 ? -29.016 -3.164 -7.582 1 51.28 164 HIS B C 1
ATOM 2807 O O . HIS B 1 164 ? -29.891 -4.02 -7.762 1 51.28 164 HIS B O 1
ATOM 2813 N N . LEU B 1 165 ? -28.156 -2.738 -8.445 1 46.75 165 LEU B N 1
ATOM 2814 C CA . LEU B 1 165 ? -28.234 -3.309 -9.781 1 46.75 165 LEU B CA 1
ATOM 2815 C C . LEU B 1 165 ? -27.75 -4.754 -9.789 1 46.75 165 LEU B C 1
ATOM 2817 O O . LEU B 1 165 ? -28.344 -5.605 -10.461 1 46.75 165 LEU B O 1
ATOM 2821 N N . ALA B 1 166 ? -26.672 -5.008 -9.188 1 47.31 166 ALA B N 1
ATOM 2822 C CA . ALA B 1 166 ? -26.172 -6.383 -9.094 1 47.31 166 ALA B CA 1
ATOM 2823 C C . ALA B 1 166 ? -27.219 -7.289 -8.43 1 47.31 166 ALA B C 1
ATOM 2825 O O . ALA B 1 166 ? -27.406 -8.43 -8.859 1 47.31 166 ALA B O 1
ATOM 2826 N N . LYS B 1 167 ? -27.766 -6.793 -7.418 1 48.53 167 LYS B N 1
ATOM 2827 C CA . LYS B 1 167 ? -28.891 -7.535 -6.848 1 48.53 167 LYS B CA 1
ATOM 2828 C C . LYS B 1 167 ? -30 -7.723 -7.871 1 48.53 167 LYS B C 1
ATOM 2830 O O . LYS B 1 167 ? -30.609 -8.789 -7.941 1 48.53 167 LYS B O 1
ATOM 2835 N N . ARG B 1 168 ? -30.234 -6.617 -8.492 1 43.25 168 ARG B N 1
ATOM 2836 C CA . ARG B 1 168 ? -31.25 -6.766 -9.539 1 43.25 168 ARG B CA 1
ATOM 2837 C C . ARG B 1 168 ? -30.734 -7.652 -10.672 1 43.25 168 ARG B C 1
ATOM 2839 O O . ARG B 1 168 ? -31.5 -8.445 -11.234 1 43.25 168 ARG B O 1
ATOM 2846 N N . ALA B 1 169 ? -29.422 -7.367 -11.031 1 36.62 169 ALA B N 1
ATOM 2847 C CA . ALA B 1 169 ? -28.859 -8.188 -12.102 1 36.62 169 ALA B CA 1
ATOM 2848 C C . ALA B 1 169 ? -28.672 -9.633 -11.648 1 36.62 169 ALA B C 1
ATOM 2850 O O . ALA B 1 169 ? -28.859 -10.562 -12.438 1 36.62 169 ALA B O 1
ATOM 2851 N N . ALA B 1 170 ? -27.953 -9.891 -10.461 1 38.66 170 ALA B N 1
ATOM 2852 C CA . ALA B 1 170 ? -27.922 -11.266 -9.977 1 38.66 170 ALA B CA 1
ATOM 2853 C C . ALA B 1 170 ? -29.328 -11.875 -9.977 1 38.66 170 ALA B C 1
ATOM 2855 O O . ALA B 1 170 ? -29.484 -13.086 -10.148 1 38.66 170 ALA B O 1
ATOM 2856 N N . LYS B 1 171 ? -30.266 -11.117 -9.492 1 34 171 LYS B N 1
ATOM 2857 C CA . LYS B 1 171 ? -31.625 -11.617 -9.68 1 34 171 LYS B CA 1
ATOM 2858 C C . LYS B 1 171 ? -31.953 -11.797 -11.164 1 34 171 LYS B C 1
ATOM 2860 O O . LYS B 1 171 ? -32.656 -12.719 -11.539 1 34 171 LYS B O 1
ATOM 2865 N N . TYR B 1 172 ? -31.688 -10.727 -12.023 1 30.19 172 TYR B N 1
ATOM 2866 C CA . TYR B 1 172 ? -31.844 -10.93 -13.461 1 30.19 172 TYR B CA 1
ATOM 2867 C C . TYR B 1 172 ? -30.547 -11.414 -14.094 1 30.19 172 TYR B C 1
ATOM 2869 O O . TYR B 1 172 ? -29.469 -11.023 -13.656 1 30.19 172 TYR B O 1
ATOM 2877 N N . SER B 1 173 ? -30.406 -12.594 -14.812 1 27.83 173 SER B N 1
ATOM 2878 C CA . SER B 1 173 ? -29.312 -13.352 -15.398 1 27.83 173 SER B CA 1
ATOM 2879 C C . SER B 1 173 ? -28.203 -12.43 -15.891 1 27.83 173 SER B C 1
ATOM 2881 O O . SER B 1 173 ? -27.031 -12.617 -15.555 1 27.83 173 SER B O 1
ATOM 2883 N N . VAL B 1 174 ? -27.984 -12.039 -17.469 1 26.36 174 VAL B N 1
ATOM 2884 C CA . VAL B 1 174 ? -27.109 -12.102 -18.641 1 26.36 174 VAL B CA 1
ATOM 2885 C C . VAL B 1 174 ? -26.25 -10.836 -18.703 1 26.36 174 VAL B C 1
ATOM 2887 O O . VAL B 1 174 ? -25.031 -10.922 -18.828 1 26.36 174 VAL B O 1
ATOM 2890 N N . HIS B 1 175 ? -26.531 -9.688 -19.547 1 25.77 175 HIS B N 1
ATOM 2891 C CA . HIS B 1 175 ? -25.922 -8.938 -20.641 1 25.77 175 HIS B CA 1
ATOM 2892 C C . HIS B 1 175 ? -25.281 -7.648 -20.141 1 25.77 175 HIS B C 1
ATOM 2894 O O . HIS B 1 175 ? -24.469 -7.043 -20.844 1 25.77 175 HIS B O 1
ATOM 2900 N N . LEU B 1 176 ? -25.844 -6.902 -19.156 1 25.73 176 LEU B N 1
ATOM 2901 C CA . LEU B 1 176 ? -25.641 -5.473 -19.344 1 25.73 176 LEU B CA 1
ATOM 2902 C C . LEU B 1 176 ? -24.344 -5.008 -18.703 1 25.73 176 LEU B C 1
ATOM 2904 O O . LEU B 1 176 ? -23.984 -3.834 -18.812 1 25.73 176 LEU B O 1
ATOM 2908 N N . PHE B 1 177 ? -23.891 -5.652 -17.75 1 27.16 177 PHE B N 1
ATOM 2909 C CA . PHE B 1 177 ? -22.875 -4.816 -17.125 1 27.16 177 PHE B CA 1
ATOM 2910 C C . PHE B 1 177 ? -21.672 -4.629 -18.047 1 27.16 177 PHE B C 1
ATOM 2912 O O . PHE B 1 177 ? -20.641 -4.098 -17.641 1 27.16 177 PHE B O 1
ATOM 2919 N N . LEU B 1 178 ? -21.609 -5.492 -19.203 1 25.28 178 LEU B N 1
ATOM 2920 C CA . LEU B 1 178 ? -20.578 -5.332 -20.219 1 25.28 178 LEU B CA 1
ATOM 2921 C C . LEU B 1 178 ? -20.75 -4.008 -20.953 1 25.28 178 LEU B C 1
ATOM 2923 O O . LEU B 1 178 ? -20.094 -3.764 -21.969 1 25.28 178 LEU B O 1
ATOM 2927 N N . CYS B 1 179 ? -21.781 -3.215 -20.688 1 20.09 179 CYS B N 1
ATOM 2928 C CA . CYS B 1 179 ? -21.766 -2.064 -21.578 1 20.09 179 CYS B CA 1
ATOM 2929 C C . CYS B 1 179 ? -20.625 -1.116 -21.234 1 20.09 179 CYS B C 1
ATOM 2931 O O . CYS B 1 179 ? -20.281 -0.949 -20.062 1 20.09 179 CYS B O 1
#